Protein AF-A0A1I7SHZ6-F1 (afdb_monomer_lite)

Sequence (245 aa):
MTETHDPHFENIVNELNEVTTIADKLVFYSVYLRPPAGSKDKGPNPPADALSKVDSLTKIETTLKKISEIDEKLDQIETDNPEVFTDQVEDYRSDLEDLKKRLKNLKQVINYELLNEGDPSKSEGSWLTTYKNLLGAKLHKEKNALEEIQESETKDQAELQTLCKRLDRIVQTAAMLQEAARYLHWFTNRIVEANEALPDSKKDYTLELVAGWMRTELDRVKDHEQNCFNVKSELEGKLFEKTEE

Structure (mmCIF, N/CA/C/O backbone):
data_AF-A0A1I7SHZ6-F1
#
_entry.id   AF-A0A1I7SHZ6-F1
#
loop_
_atom_site.group_PDB
_atom_site.id
_atom_site.type_symbol
_atom_site.label_atom_id
_atom_site.label_alt_id
_atom_site.label_comp_id
_atom_site.label_asym_id
_atom_site.label_entity_id
_atom_site.label_seq_id
_atom_site.pdbx_PDB_ins_code
_atom_site.Cartn_x
_atom_site.Cartn_y
_atom_site.Cartn_z
_atom_site.occupancy
_atom_site.B_iso_or_equiv
_atom_site.auth_seq_id
_atom_site.auth_comp_id
_atom_site.auth_asym_id
_atom_site.auth_atom_id
_atom_site.pdbx_PDB_model_num
ATOM 1 N N . MET A 1 1 ? -18.728 -12.119 17.248 1.00 32.22 1 MET A N 1
ATOM 2 C CA . MET A 1 1 ? -17.995 -11.671 18.447 1.00 32.22 1 MET A CA 1
ATOM 3 C C . MET A 1 1 ? -18.092 -10.166 18.426 1.00 32.22 1 MET A C 1
ATOM 5 O O . MET A 1 1 ? -17.754 -9.585 17.408 1.00 32.22 1 MET A O 1
ATOM 9 N N . THR A 1 2 ? -18.692 -9.562 19.444 1.00 30.62 2 THR A N 1
ATOM 10 C CA . THR A 1 2 ? -18.793 -8.105 19.545 1.00 30.62 2 THR A CA 1
ATOM 11 C C . THR A 1 2 ? -17.382 -7.560 19.726 1.00 30.62 2 THR A C 1
ATOM 13 O O . THR A 1 2 ? -16.781 -7.831 20.765 1.00 30.62 2 THR A O 1
ATOM 16 N N . GLU A 1 3 ? -16.847 -6.856 18.725 1.00 38.91 3 GLU A N 1
ATOM 17 C CA . GLU A 1 3 ? -15.691 -5.972 18.900 1.00 38.91 3 GLU A CA 1
ATOM 18 C C . GLU A 1 3 ? -16.091 -4.950 19.970 1.00 38.91 3 GLU A C 1
ATOM 20 O O . GLU A 1 3 ? -16.763 -3.954 19.708 1.00 38.91 3 GLU A O 1
ATOM 25 N N . THR A 1 4 ? -15.782 -5.251 21.226 1.00 40.16 4 THR A N 1
ATOM 26 C CA . THR A 1 4 ? -15.919 -4.297 22.315 1.00 40.16 4 THR A CA 1
ATOM 27 C C . THR A 1 4 ? -14.996 -3.133 21.994 1.00 40.16 4 THR A C 1
ATOM 29 O O . THR A 1 4 ? -13.779 -3.298 21.970 1.00 40.16 4 THR A O 1
ATOM 32 N N . HIS A 1 5 ? -15.588 -1.970 21.714 1.00 48.19 5 HIS A N 1
ATOM 33 C CA . HIS A 1 5 ? -14.913 -0.677 21.692 1.00 48.19 5 HIS A CA 1
ATOM 34 C C . HIS A 1 5 ? -14.243 -0.450 23.051 1.00 48.19 5 HIS A C 1
ATOM 36 O O . HIS A 1 5 ? -14.843 0.114 23.966 1.00 48.19 5 HIS A O 1
ATOM 42 N N . ASP A 1 6 ? -13.016 -0.941 23.200 1.00 58.59 6 ASP A N 1
ATOM 43 C CA . ASP A 1 6 ? -12.218 -0.701 24.386 1.00 58.59 6 ASP A CA 1
ATOM 44 C C . ASP A 1 6 ? -11.508 0.660 24.238 1.00 58.59 6 ASP A C 1
ATOM 46 O O . ASP A 1 6 ? -10.698 0.840 23.315 1.00 58.59 6 ASP A O 1
ATOM 50 N N . PRO A 1 7 ? -11.796 1.637 25.117 1.00 65.06 7 PRO A N 1
ATOM 51 C CA . PRO A 1 7 ? -11.178 2.960 25.066 1.00 65.06 7 PRO A CA 1
ATOM 52 C C . PRO A 1 7 ? -9.647 2.926 25.230 1.00 65.06 7 PRO A C 1
ATOM 54 O O . PRO A 1 7 ? -8.981 3.884 24.833 1.00 65.06 7 PRO A O 1
ATOM 57 N N . HIS A 1 8 ? -9.064 1.844 25.762 1.00 67.94 8 HIS A N 1
ATOM 58 C CA . HIS A 1 8 ? -7.612 1.666 25.853 1.00 67.94 8 HIS A CA 1
ATOM 59 C C . HIS A 1 8 ? -6.953 1.499 24.477 1.00 67.94 8 HIS A C 1
ATOM 61 O O . HIS A 1 8 ? -5.823 1.955 24.281 1.00 67.94 8 HIS A O 1
ATOM 67 N N . PHE A 1 9 ? -7.664 0.924 23.503 1.00 76.00 9 PHE A N 1
ATOM 68 C CA . PHE A 1 9 ? -7.127 0.655 22.168 1.00 76.00 9 PHE A CA 1
ATOM 69 C C . PHE A 1 9 ? -7.546 1.669 21.112 1.00 76.00 9 PHE A C 1
ATOM 71 O O . PHE A 1 9 ? -6.943 1.689 20.044 1.00 76.00 9 PHE A O 1
ATOM 78 N N . GLU A 1 10 ? -8.508 2.552 21.383 1.00 80.44 10 GLU A N 1
ATOM 79 C CA . GLU A 1 10 ? -8.956 3.545 20.397 1.00 80.44 10 GLU A CA 1
ATOM 80 C C . GLU A 1 10 ? -7.790 4.411 19.880 1.00 80.44 10 GLU A C 1
ATOM 82 O O . GLU A 1 10 ? -7.643 4.620 18.673 1.00 80.44 10 GLU A O 1
ATOM 87 N N . ASN A 1 11 ? -6.897 4.841 20.777 1.00 83.50 11 ASN A N 1
ATOM 88 C CA . ASN A 1 11 ? -5.697 5.591 20.399 1.00 83.50 11 ASN A CA 1
ATOM 89 C C . ASN A 1 11 ? -4.710 4.742 19.585 1.00 83.50 11 ASN A C 1
ATOM 91 O O . ASN A 1 11 ? -4.200 5.217 18.573 1.00 83.50 11 ASN A O 1
ATOM 95 N N . ILE A 1 12 ? -4.482 3.485 19.980 1.00 87.44 12 ILE A N 1
ATOM 96 C CA . ILE A 1 12 ? -3.596 2.557 19.259 1.00 87.44 12 ILE A CA 1
ATOM 97 C C . ILE A 1 12 ? -4.123 2.298 17.854 1.00 87.44 12 ILE A C 1
ATOM 99 O O . ILE A 1 12 ? -3.377 2.417 16.890 1.00 87.44 12 ILE A O 1
ATOM 103 N N . VAL A 1 13 ? -5.417 2.018 17.721 1.00 85.81 13 VAL A N 1
ATOM 104 C CA . VAL A 1 13 ? -6.077 1.797 16.436 1.00 85.81 13 VAL A CA 1
ATOM 105 C C . VAL A 1 13 ? -5.935 3.039 15.562 1.00 85.81 13 VAL A C 1
ATOM 107 O O . VAL A 1 13 ? -5.560 2.933 14.396 1.00 85.81 13 VAL A O 1
ATOM 110 N N . ASN A 1 14 ? -6.186 4.235 16.094 1.00 86.81 14 ASN A N 1
ATOM 111 C CA . ASN A 1 14 ? -6.032 5.474 15.329 1.00 86.81 14 ASN A CA 1
ATOM 112 C C . ASN A 1 14 ? -4.587 5.692 14.853 1.00 86.81 14 ASN A C 1
ATOM 114 O O . ASN A 1 14 ? -4.375 6.013 13.681 1.00 86.81 14 ASN A O 1
ATOM 118 N N . GLU A 1 15 ? -3.600 5.461 15.717 1.00 91.12 15 GLU A N 1
ATOM 119 C CA . GLU A 1 15 ? -2.181 5.577 15.371 1.00 91.12 15 GLU A CA 1
ATOM 120 C C . GLU A 1 15 ? -1.739 4.510 14.360 1.00 91.12 15 GLU A C 1
ATOM 122 O O . GLU A 1 15 ? -1.075 4.847 13.378 1.00 91.12 15 GLU A O 1
ATOM 127 N N . LEU A 1 16 ? -2.166 3.253 14.532 1.00 90.25 16 LEU A N 1
ATOM 128 C CA . LEU A 1 16 ? -1.918 2.142 13.606 1.00 90.25 16 LEU A CA 1
ATOM 129 C C . LEU A 1 16 ? -2.460 2.472 12.209 1.00 90.25 16 LEU A C 1
ATOM 131 O O . LEU A 1 16 ? -1.780 2.288 11.196 1.00 90.25 16 LEU A O 1
ATOM 135 N N . ASN A 1 17 ? -3.670 3.027 12.148 1.00 87.56 17 ASN A N 1
ATOM 136 C CA . ASN A 1 17 ? -4.285 3.462 10.899 1.00 87.56 17 ASN A CA 1
ATOM 137 C C . ASN A 1 17 ? -3.520 4.625 10.254 1.00 87.56 17 ASN A C 1
ATOM 139 O O . ASN A 1 17 ? -3.347 4.643 9.030 1.00 87.56 17 ASN A O 1
ATOM 143 N N . GLU A 1 18 ? -3.026 5.576 11.052 1.00 91.00 18 GLU A N 1
ATOM 144 C CA . GLU A 1 18 ? -2.190 6.674 10.560 1.00 91.00 18 GLU A CA 1
ATOM 145 C C . GLU A 1 18 ? -0.899 6.134 9.926 1.00 91.00 18 GLU A C 1
ATOM 147 O O . GLU A 1 18 ? -0.597 6.452 8.770 1.00 91.00 18 GLU A O 1
ATOM 152 N N . VAL A 1 19 ? -0.149 5.290 10.645 1.00 93.56 19 VAL A N 1
ATOM 153 C CA . VAL A 1 19 ? 1.126 4.750 10.143 1.00 93.56 19 VAL A CA 1
ATOM 154 C C . VAL A 1 19 ? 0.923 3.824 8.948 1.00 93.56 19 VAL A C 1
ATOM 156 O O . VAL A 1 19 ? 1.730 3.865 8.018 1.00 93.56 19 VAL A O 1
ATOM 159 N N . THR A 1 20 ? -0.180 3.072 8.908 1.00 90.81 20 THR A N 1
ATOM 160 C CA . THR A 1 20 ? -0.557 2.241 7.755 1.00 90.81 20 THR A CA 1
ATOM 161 C C . THR A 1 20 ? -0.823 3.101 6.528 1.00 90.81 20 THR A C 1
ATOM 163 O O . THR A 1 20 ? -0.240 2.863 5.471 1.00 90.81 20 THR A O 1
ATOM 166 N N . THR A 1 21 ? -1.620 4.163 6.677 1.00 90.12 21 THR A N 1
ATOM 167 C CA . THR A 1 21 ? -1.931 5.091 5.580 1.00 90.12 21 THR A CA 1
ATOM 168 C C . THR A 1 21 ? -0.665 5.759 5.045 1.00 90.12 21 THR A C 1
ATOM 170 O O . THR A 1 21 ? -0.474 5.875 3.833 1.00 90.12 21 THR A O 1
ATOM 173 N N . ILE A 1 22 ? 0.232 6.187 5.937 1.00 91.81 22 ILE A N 1
ATOM 174 C CA . ILE A 1 22 ? 1.518 6.774 5.547 1.00 91.81 22 ILE A CA 1
ATOM 175 C C . ILE A 1 22 ? 2.379 5.743 4.809 1.00 91.81 22 ILE A C 1
ATOM 177 O O . ILE A 1 22 ? 2.946 6.067 3.764 1.00 91.81 22 ILE A O 1
ATOM 181 N N . ALA A 1 23 ? 2.474 4.514 5.320 1.00 91.00 23 ALA A N 1
ATOM 182 C CA . ALA A 1 23 ? 3.250 3.449 4.694 1.00 91.00 23 ALA A CA 1
ATOM 183 C C . ALA A 1 23 ? 2.712 3.093 3.303 1.00 91.00 23 ALA A C 1
ATOM 185 O O . ALA A 1 23 ? 3.501 2.954 2.369 1.00 91.00 23 ALA A O 1
ATOM 186 N N . ASP A 1 24 ? 1.393 3.009 3.139 1.00 90.38 24 ASP A N 1
ATOM 187 C CA . ASP A 1 24 ? 0.758 2.736 1.852 1.00 90.38 24 ASP A CA 1
ATOM 188 C C . ASP A 1 24 ? 1.037 3.855 0.842 1.00 90.38 24 ASP A C 1
ATOM 190 O O . ASP A 1 24 ? 1.497 3.566 -0.261 1.00 90.38 24 ASP A O 1
ATOM 194 N N . LYS A 1 25 ? 0.905 5.131 1.231 1.00 90.88 25 LYS A N 1
ATOM 195 C CA . LYS A 1 25 ? 1.289 6.264 0.368 1.00 90.88 25 LYS A CA 1
ATOM 196 C C . LYS A 1 25 ? 2.756 6.212 -0.041 1.00 90.88 25 LYS A C 1
ATOM 198 O O . LYS A 1 25 ? 3.081 6.385 -1.214 1.00 90.88 25 LYS A O 1
ATOM 203 N N . LEU A 1 26 ? 3.652 5.958 0.913 1.00 91.12 26 LEU A N 1
ATOM 204 C CA . LEU A 1 26 ? 5.083 5.847 0.639 1.00 91.12 26 LEU A CA 1
ATOM 205 C C . LEU A 1 26 ? 5.368 4.708 -0.342 1.00 91.12 26 LEU A C 1
ATOM 207 O O . LEU A 1 26 ? 6.129 4.896 -1.290 1.00 91.12 26 LEU A O 1
ATOM 211 N N . VAL A 1 27 ? 4.749 3.542 -0.153 1.00 87.75 27 VAL A N 1
ATOM 212 C CA . VAL A 1 27 ? 4.910 2.402 -1.060 1.00 87.75 27 VAL A CA 1
ATOM 213 C C . VAL A 1 27 ? 4.341 2.732 -2.437 1.00 87.75 27 VAL A C 1
ATOM 215 O O . VAL A 1 27 ? 5.048 2.574 -3.420 1.00 87.75 27 VAL A O 1
ATOM 218 N N . PHE A 1 28 ? 3.113 3.227 -2.551 1.00 87.75 28 PH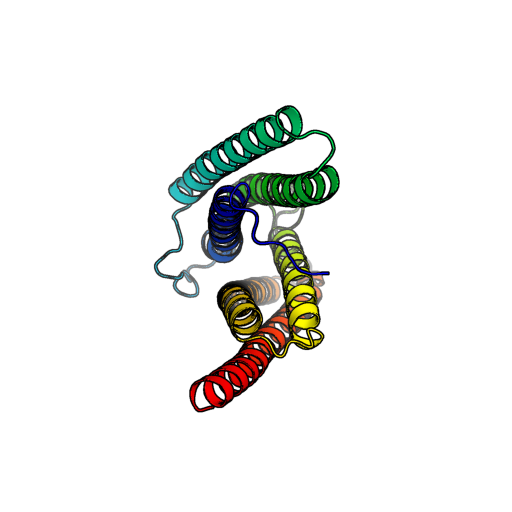E A N 1
ATOM 219 C CA . PHE A 1 28 ? 2.466 3.370 -3.857 1.00 87.75 28 PHE A CA 1
ATOM 220 C C . PHE A 1 28 ? 2.942 4.577 -4.651 1.00 87.75 28 PHE A C 1
ATOM 222 O O . PHE A 1 28 ? 3.019 4.493 -5.871 1.00 87.75 28 PHE A O 1
ATOM 229 N N . TYR A 1 29 ? 3.346 5.667 -4.002 1.00 89.69 29 TYR A N 1
ATOM 230 C CA . TYR A 1 29 ? 3.798 6.864 -4.718 1.00 89.69 29 TYR A CA 1
ATOM 231 C C . TYR A 1 29 ? 5.302 6.906 -4.958 1.00 89.69 29 TYR A C 1
ATOM 233 O O . TYR A 1 29 ? 5.776 7.653 -5.812 1.00 89.69 29 TYR A O 1
ATOM 241 N N . SER A 1 30 ? 6.076 6.061 -4.282 1.00 88.12 30 SER A N 1
ATOM 242 C CA . SER A 1 30 ? 7.505 5.935 -4.579 1.00 88.12 30 SER A CA 1
ATOM 243 C C . SER A 1 30 ? 7.788 5.343 -5.964 1.00 88.12 30 SER A C 1
ATOM 245 O O . SER A 1 30 ? 8.892 5.542 -6.467 1.00 88.12 30 SER A O 1
ATOM 247 N N . VAL A 1 31 ? 6.812 4.698 -6.625 1.00 87.75 31 VAL A N 1
ATOM 248 C CA . VAL A 1 31 ? 6.961 4.243 -8.024 1.00 87.75 31 VAL A CA 1
ATOM 249 C C . VAL A 1 31 ? 7.359 5.394 -8.953 1.00 87.75 31 VAL A C 1
ATOM 251 O O . VAL A 1 31 ? 8.187 5.206 -9.838 1.00 87.75 31 VAL A O 1
ATOM 254 N N . TYR A 1 32 ? 6.860 6.606 -8.690 1.00 86.62 32 TYR A N 1
ATOM 255 C CA . TYR A 1 32 ? 7.124 7.805 -9.489 1.00 86.62 32 TYR A CA 1
ATOM 256 C C . TYR A 1 32 ? 8.540 8.367 -9.299 1.00 86.62 32 TYR A C 1
ATOM 258 O O . TYR A 1 32 ? 8.964 9.239 -10.057 1.00 86.62 32 TYR A O 1
ATOM 266 N N . LEU A 1 33 ? 9.294 7.886 -8.304 1.00 83.75 33 LEU A N 1
ATOM 267 C CA . LEU A 1 33 ? 10.668 8.332 -8.058 1.00 83.75 33 LEU A CA 1
ATOM 268 C C . LEU A 1 33 ? 11.659 7.802 -9.098 1.00 83.75 33 LEU A C 1
ATOM 270 O O . LEU A 1 33 ? 12.784 8.301 -9.165 1.00 83.75 33 LEU A O 1
ATOM 274 N N . ARG A 1 34 ? 11.271 6.801 -9.898 1.00 79.19 34 ARG A N 1
ATOM 275 C CA . ARG A 1 34 ? 12.146 6.159 -10.879 1.00 79.19 34 ARG A CA 1
ATOM 276 C C . ARG A 1 34 ? 11.567 6.283 -12.293 1.00 79.19 34 ARG A C 1
ATOM 278 O O . ARG A 1 34 ? 10.655 5.538 -12.631 1.00 79.19 34 ARG A O 1
ATOM 285 N N . PRO A 1 35 ? 12.132 7.136 -13.164 1.00 74.12 35 PRO A N 1
ATOM 286 C CA . PRO A 1 35 ? 11.850 7.060 -14.592 1.00 74.12 35 PRO A CA 1
ATOM 287 C C . PRO A 1 35 ? 12.559 5.844 -15.226 1.00 74.12 35 PRO A C 1
ATOM 289 O O . PRO A 1 35 ? 13.600 5.408 -14.718 1.00 74.12 35 PRO A O 1
ATOM 292 N N . PRO A 1 36 ? 12.049 5.299 -16.348 1.00 72.31 36 PRO A N 1
ATOM 293 C CA . PRO A 1 36 ? 12.718 4.215 -17.057 1.00 72.31 36 PRO A CA 1
ATOM 294 C C . PRO A 1 36 ? 14.091 4.672 -17.561 1.00 72.31 36 PRO A C 1
ATOM 296 O O . PRO A 1 36 ? 14.262 5.814 -18.002 1.00 72.31 36 PRO A O 1
ATOM 299 N N . ALA A 1 37 ? 15.086 3.785 -17.490 1.00 67.19 37 ALA A N 1
ATOM 300 C CA . ALA A 1 37 ? 16.457 4.109 -17.874 1.00 67.19 37 ALA A CA 1
ATOM 301 C C . ALA A 1 37 ? 16.525 4.616 -19.327 1.00 67.19 37 ALA A C 1
ATOM 303 O O . ALA A 1 37 ? 15.979 4.004 -20.241 1.00 67.19 37 ALA A O 1
ATOM 304 N N . GLY A 1 38 ? 17.187 5.757 -19.541 1.00 61.16 38 GLY A N 1
ATOM 305 C CA . GLY A 1 38 ? 17.310 6.377 -20.867 1.00 61.16 38 GLY A CA 1
ATOM 306 C C . GLY A 1 38 ? 16.065 7.131 -21.359 1.00 61.16 38 GLY A C 1
ATOM 307 O O . GLY A 1 38 ? 16.125 7.761 -22.417 1.00 61.16 38 GLY A O 1
ATOM 308 N N . SER A 1 39 ? 14.964 7.134 -20.600 1.00 67.88 39 SER A N 1
ATOM 309 C CA . SER A 1 39 ? 13.773 7.916 -20.936 1.00 67.88 39 SER A CA 1
ATOM 310 C C . SER A 1 39 ? 14.006 9.415 -20.726 1.00 67.88 39 SER A C 1
ATOM 312 O O . SER A 1 39 ? 14.453 9.852 -19.667 1.00 67.88 39 SER A O 1
ATOM 314 N N . LYS A 1 40 ? 13.654 10.221 -21.736 1.00 68.56 40 LYS A N 1
ATOM 315 C CA . LYS A 1 40 ? 13.478 11.681 -21.593 1.00 68.56 40 LYS A CA 1
ATOM 316 C C . LYS A 1 40 ? 12.071 12.051 -21.118 1.00 68.56 40 LYS A C 1
ATOM 318 O O . LYS A 1 40 ? 11.844 13.196 -20.730 1.00 68.56 40 LYS A O 1
ATOM 323 N N . ASP A 1 41 ? 11.140 11.101 -21.190 1.00 73.94 41 ASP A N 1
ATOM 324 C CA . ASP A 1 41 ? 9.784 11.251 -20.687 1.00 73.94 41 ASP A CA 1
ATOM 325 C C . ASP A 1 41 ? 9.807 11.145 -19.159 1.00 73.94 41 ASP A C 1
ATOM 327 O O . ASP A 1 41 ? 10.336 10.178 -18.601 1.00 73.94 41 ASP A O 1
ATOM 331 N N . LYS A 1 42 ? 9.247 12.164 -18.502 1.00 69.94 42 LYS A N 1
ATOM 332 C CA . LYS A 1 42 ? 9.099 12.222 -17.043 1.00 69.94 42 LYS A CA 1
ATOM 333 C C . LYS A 1 42 ? 7.997 11.282 -16.541 1.00 69.94 42 LYS A C 1
ATOM 335 O O . LYS A 1 42 ? 7.916 11.053 -15.339 1.00 69.94 42 LYS A O 1
ATOM 340 N N . GLY A 1 43 ? 7.203 10.724 -17.453 1.00 76.88 43 GLY A N 1
ATOM 341 C CA . GLY A 1 43 ? 6.096 9.834 -17.158 1.00 76.88 43 GLY A CA 1
ATOM 342 C C . GLY A 1 43 ? 4.849 10.562 -16.671 1.00 76.88 43 GLY A C 1
ATOM 343 O O . GLY A 1 43 ? 4.777 11.794 -16.722 1.00 76.88 43 GLY A O 1
ATOM 344 N N . PRO A 1 44 ? 3.837 9.795 -16.230 1.00 84.38 44 PRO A N 1
ATOM 345 C CA . PRO A 1 44 ? 2.635 10.343 -15.625 1.00 84.38 44 PRO A CA 1
ATOM 346 C C . PRO A 1 44 ? 2.987 11.271 -14.461 1.00 84.38 44 PRO A C 1
ATOM 348 O O . PRO A 1 44 ? 3.901 10.983 -13.685 1.00 84.38 44 PRO A O 1
ATOM 351 N N . ASN A 1 45 ? 2.245 12.372 -14.328 1.00 84.62 45 ASN A N 1
ATOM 352 C CA . ASN A 1 45 ? 2.423 13.268 -13.192 1.00 84.62 45 ASN A CA 1
ATOM 353 C C . ASN A 1 45 ? 2.136 12.503 -11.892 1.00 84.62 45 ASN A C 1
ATOM 355 O O . ASN A 1 45 ? 1.105 11.829 -11.813 1.00 84.62 45 ASN A O 1
ATOM 359 N N . PRO A 1 46 ? 3.012 12.611 -10.884 1.00 86.00 46 PRO A N 1
ATOM 360 C CA . PRO A 1 46 ? 2.743 12.013 -9.592 1.00 86.00 46 PRO A CA 1
ATOM 361 C C . PRO A 1 46 ? 1.541 12.692 -8.912 1.00 86.00 46 PRO A C 1
ATOM 363 O O . PRO A 1 46 ? 1.278 13.874 -9.170 1.00 86.00 46 PRO A O 1
ATOM 366 N N . PRO A 1 47 ? 0.830 11.979 -8.021 1.00 86.25 47 PRO A N 1
ATOM 367 C CA . PRO A 1 47 ? -0.174 12.569 -7.140 1.00 86.25 47 PRO A CA 1
ATOM 368 C C . PRO A 1 47 ? 0.381 13.762 -6.353 1.00 86.25 47 PRO A C 1
ATOM 370 O O . PRO A 1 47 ? 1.575 13.825 -6.057 1.00 86.25 47 PRO A O 1
ATOM 373 N N . ALA A 1 48 ? -0.486 14.711 -5.989 1.00 86.31 48 ALA A N 1
ATOM 374 C CA . ALA A 1 48 ? -0.079 15.953 -5.321 1.00 86.31 48 ALA A CA 1
ATOM 375 C C . ALA A 1 48 ? 0.612 15.727 -3.963 1.00 86.31 48 ALA A C 1
ATOM 377 O O . ALA A 1 48 ? 1.384 16.572 -3.514 1.00 86.31 48 ALA A O 1
ATOM 378 N N . ASP A 1 49 ? 0.335 14.599 -3.313 1.00 85.56 49 ASP A N 1
ATOM 379 C CA . ASP A 1 49 ? 0.919 14.182 -2.042 1.00 85.56 49 ASP A CA 1
ATOM 380 C C . ASP A 1 49 ? 2.069 13.170 -2.193 1.00 85.56 49 ASP A C 1
ATOM 382 O O . ASP A 1 49 ? 2.555 12.633 -1.194 1.00 85.56 49 ASP A O 1
ATOM 386 N N . ALA A 1 50 ? 2.549 12.929 -3.417 1.00 87.75 50 ALA A N 1
ATOM 387 C CA . ALA A 1 50 ? 3.781 12.189 -3.643 1.00 87.75 50 ALA A CA 1
ATOM 388 C C . ALA A 1 50 ? 4.994 12.994 -3.153 1.00 87.75 50 ALA A C 1
ATOM 390 O O . ALA A 1 50 ? 5.153 14.181 -3.442 1.00 87.75 50 ALA A O 1
ATOM 391 N N . LEU A 1 51 ? 5.876 12.327 -2.414 1.00 89.75 51 LEU A N 1
ATOM 392 C CA . LEU A 1 51 ? 7.046 12.945 -1.800 1.00 89.75 51 LEU A CA 1
ATOM 393 C C . LEU A 1 51 ? 8.276 12.841 -2.703 1.00 89.75 51 LEU A C 1
ATOM 395 O O . LEU A 1 51 ? 8.419 11.898 -3.478 1.00 89.75 51 LEU A O 1
ATOM 399 N N . SER A 1 52 ? 9.216 13.778 -2.551 1.00 90.38 52 SER A N 1
ATOM 400 C CA . SER A 1 52 ? 10.545 13.648 -3.156 1.00 90.38 52 SER A CA 1
ATOM 401 C C . SER A 1 52 ? 11.302 12.444 -2.573 1.00 90.38 52 SER A C 1
ATOM 403 O O . SER A 1 52 ? 10.917 11.893 -1.540 1.00 90.38 52 SER A O 1
ATOM 405 N N . LYS A 1 53 ? 12.422 12.037 -3.190 1.00 88.50 53 LYS A N 1
ATOM 406 C CA . LYS A 1 53 ? 13.275 10.954 -2.658 1.00 88.50 53 LYS A CA 1
ATOM 407 C C . LYS A 1 53 ? 13.730 11.244 -1.219 1.00 88.50 53 LYS A C 1
ATOM 409 O O . LYS A 1 53 ? 13.620 10.377 -0.358 1.00 88.50 53 LYS A O 1
ATOM 414 N N . VAL A 1 54 ? 14.208 12.463 -0.956 1.00 90.44 54 VAL A N 1
ATOM 415 C CA . VAL A 1 54 ? 14.711 12.883 0.367 1.00 90.44 54 VAL A CA 1
ATOM 416 C C . VAL A 1 54 ? 13.583 12.914 1.397 1.00 90.44 54 VAL A C 1
ATOM 418 O O . VAL A 1 54 ? 13.733 12.375 2.496 1.00 90.44 54 VAL A O 1
ATOM 421 N N . ASP A 1 55 ? 12.435 13.477 1.024 1.00 93.00 55 ASP A N 1
ATOM 422 C CA . ASP A 1 55 ? 11.277 13.553 1.917 1.00 93.00 55 ASP A CA 1
ATOM 423 C C . ASP A 1 55 ? 10.704 12.163 2.201 1.00 93.00 55 ASP A C 1
ATOM 425 O O . ASP A 1 55 ? 10.351 11.870 3.339 1.00 93.00 55 ASP A O 1
ATOM 429 N N . SER A 1 56 ? 10.685 11.272 1.206 1.00 92.62 56 SER A N 1
ATOM 430 C CA . SER A 1 56 ? 10.251 9.881 1.376 1.00 92.62 56 SER A CA 1
ATOM 431 C C . SER A 1 56 ? 11.144 9.132 2.361 1.00 92.62 56 SER A C 1
ATOM 433 O O . SER A 1 56 ? 10.637 8.472 3.262 1.00 92.62 56 SER A O 1
ATOM 435 N N . LEU A 1 57 ? 12.471 9.259 2.241 1.00 91.56 57 LEU A N 1
ATOM 436 C CA . LEU A 1 57 ? 13.420 8.628 3.168 1.00 91.56 57 LEU A CA 1
ATOM 437 C C . LEU A 1 57 ? 13.256 9.162 4.597 1.00 91.56 57 LEU A C 1
ATOM 439 O O . LEU A 1 57 ? 13.195 8.378 5.543 1.00 91.56 57 LEU A O 1
ATOM 443 N N . THR A 1 58 ? 13.101 10.478 4.745 1.00 94.06 58 THR A N 1
ATOM 444 C CA . THR A 1 58 ? 12.850 11.124 6.044 1.00 94.06 58 THR A CA 1
ATOM 445 C C . THR A 1 58 ? 11.513 10.668 6.639 1.00 94.06 58 THR A C 1
ATOM 447 O O . THR A 1 58 ? 11.401 10.371 7.833 1.00 94.06 58 THR A O 1
ATOM 450 N N . LYS A 1 59 ? 10.475 10.555 5.804 1.00 95.12 59 LYS A N 1
ATOM 451 C CA . LYS A 1 59 ? 9.153 10.088 6.220 1.00 95.12 59 LYS A CA 1
ATOM 452 C C . LYS A 1 59 ? 9.175 8.612 6.616 1.00 95.12 59 LYS A C 1
ATOM 454 O O . LYS A 1 59 ? 8.538 8.259 7.602 1.00 95.12 59 LYS A O 1
ATOM 459 N N . ILE A 1 60 ? 9.943 7.766 5.929 1.00 93.81 60 ILE A N 1
ATOM 460 C CA . ILE A 1 60 ? 10.166 6.370 6.336 1.00 93.81 60 ILE A CA 1
ATOM 461 C C . ILE A 1 60 ? 10.780 6.315 7.737 1.00 93.81 60 ILE A C 1
ATOM 463 O O . ILE A 1 60 ? 10.271 5.594 8.587 1.00 93.81 60 ILE A O 1
ATOM 467 N N . GLU A 1 61 ? 11.838 7.083 8.003 1.00 94.75 61 GLU A N 1
ATOM 468 C CA . GLU A 1 61 ? 12.519 7.063 9.306 1.00 94.75 61 GLU A CA 1
ATOM 469 C C . GLU A 1 61 ? 11.616 7.541 10.443 1.00 94.75 61 GLU A C 1
ATOM 471 O O . GLU A 1 61 ? 11.524 6.892 11.484 1.00 94.75 61 GLU A O 1
ATOM 476 N N . THR A 1 62 ? 10.885 8.633 10.222 1.00 96.06 62 THR A N 1
ATOM 477 C CA . THR A 1 62 ? 9.912 9.133 11.205 1.00 96.06 62 THR A CA 1
ATOM 478 C C . THR A 1 62 ? 8.747 8.166 11.420 1.00 96.06 62 THR A C 1
ATOM 480 O O . THR A 1 62 ? 8.292 8.013 12.550 1.00 96.06 62 THR A O 1
ATOM 483 N N . THR A 1 63 ? 8.293 7.463 10.379 1.00 96.00 63 THR A N 1
ATOM 484 C CA . THR A 1 63 ? 7.222 6.457 10.496 1.00 96.00 63 THR A CA 1
ATOM 485 C C . THR A 1 63 ? 7.704 5.206 11.225 1.00 96.00 63 THR A C 1
ATOM 487 O O . THR A 1 63 ? 6.995 4.698 12.084 1.00 96.00 63 THR A O 1
ATOM 490 N N . LEU A 1 64 ? 8.928 4.740 10.955 1.00 95.69 64 LEU A N 1
ATOM 491 C CA . LEU A 1 64 ? 9.542 3.634 11.697 1.00 95.69 64 LEU A CA 1
ATOM 492 C C . LEU A 1 64 ? 9.672 3.962 13.187 1.00 95.69 64 LEU A C 1
ATOM 494 O O . LEU A 1 64 ? 9.395 3.104 14.018 1.00 95.69 64 LEU A O 1
ATOM 498 N N . LYS A 1 65 ? 10.036 5.207 13.519 1.00 95.94 65 LYS A N 1
ATOM 499 C CA . LYS A 1 65 ? 10.063 5.669 14.908 1.00 95.94 65 LYS A CA 1
ATOM 500 C C . LYS A 1 65 ? 8.670 5.629 15.546 1.00 95.94 65 LYS A C 1
ATOM 502 O O . LYS A 1 65 ? 8.537 5.075 16.628 1.00 95.94 65 LYS A O 1
ATOM 507 N N . LYS A 1 66 ? 7.639 6.145 14.864 1.00 95.94 66 LYS A N 1
ATOM 508 C CA . LYS A 1 66 ? 6.249 6.072 15.351 1.00 95.94 66 LYS A CA 1
ATOM 509 C C . LYS A 1 66 ? 5.793 4.634 15.593 1.00 95.94 66 LYS A C 1
ATOM 511 O O . LYS A 1 66 ? 5.160 4.362 16.597 1.00 95.94 66 LYS A O 1
ATOM 516 N N . ILE A 1 67 ? 6.130 3.710 14.694 1.00 95.88 67 ILE A N 1
ATOM 517 C CA . ILE A 1 67 ? 5.805 2.289 14.867 1.00 95.88 67 ILE A CA 1
ATOM 518 C C . ILE A 1 67 ? 6.443 1.738 16.153 1.00 95.88 67 ILE A C 1
ATOM 520 O O . ILE A 1 67 ? 5.765 1.046 16.901 1.00 95.88 67 ILE A O 1
ATOM 524 N N . SER A 1 68 ? 7.703 2.075 16.447 1.00 94.38 68 SER A N 1
ATOM 525 C CA . SER A 1 68 ? 8.332 1.709 17.725 1.00 94.38 68 SER A CA 1
ATOM 526 C C . SER A 1 68 ? 7.632 2.334 18.936 1.00 94.38 68 SER A C 1
ATOM 528 O O . SER A 1 68 ? 7.448 1.654 19.933 1.00 94.38 68 SER A O 1
ATOM 530 N N . GLU A 1 69 ? 7.187 3.589 18.841 1.00 94.75 69 GLU A N 1
ATOM 531 C CA . GLU A 1 69 ? 6.422 4.249 19.912 1.00 94.75 69 GLU A CA 1
ATOM 532 C C . GLU A 1 69 ? 5.052 3.574 20.153 1.00 94.75 69 GLU A C 1
ATOM 534 O O . GLU A 1 69 ? 4.582 3.538 21.287 1.00 94.75 69 GLU A O 1
ATOM 539 N N . ILE A 1 70 ? 4.404 3.026 19.115 1.00 94.31 70 ILE A N 1
ATOM 540 C CA . ILE A 1 70 ? 3.162 2.241 19.259 1.00 94.31 70 ILE A CA 1
ATOM 541 C C . ILE A 1 70 ? 3.456 0.895 19.935 1.00 94.31 70 ILE A C 1
ATOM 543 O O . ILE A 1 70 ? 2.725 0.498 20.837 1.00 94.31 70 ILE A O 1
ATOM 547 N N . ASP A 1 71 ? 4.536 0.224 19.533 1.00 93.69 71 ASP A N 1
ATOM 548 C CA . ASP A 1 71 ? 4.998 -1.048 20.111 1.00 93.69 71 ASP A CA 1
ATOM 549 C C . ASP A 1 71 ? 5.250 -0.910 21.627 1.00 93.69 71 ASP A C 1
ATOM 551 O O . ASP A 1 71 ? 4.734 -1.685 22.425 1.00 93.69 71 ASP A O 1
ATOM 555 N N . GLU A 1 72 ? 5.922 0.169 22.047 1.00 93.19 72 GLU A N 1
ATOM 556 C CA . GLU A 1 72 ? 6.149 0.491 23.466 1.00 93.19 72 GLU A CA 1
ATOM 557 C C . GLU A 1 72 ? 4.837 0.733 24.241 1.00 93.19 72 GLU A C 1
ATOM 559 O O . GLU A 1 72 ? 4.725 0.386 25.419 1.00 93.19 72 GLU A O 1
ATOM 564 N N . LYS A 1 73 ? 3.812 1.317 23.604 1.00 91.56 73 LYS A N 1
ATOM 565 C CA . LYS A 1 73 ? 2.490 1.477 24.234 1.00 91.56 73 LYS A CA 1
ATOM 566 C C . LYS A 1 73 ? 1.767 0.140 24.381 1.00 91.56 73 LYS A C 1
ATOM 568 O O . LYS A 1 73 ? 1.077 -0.053 25.379 1.00 91.56 73 LYS A O 1
ATOM 573 N N . LEU A 1 74 ? 1.917 -0.768 23.414 1.00 90.69 74 LEU A N 1
ATOM 574 C CA . LEU A 1 74 ? 1.382 -2.127 23.507 1.00 90.69 74 LEU A CA 1
ATOM 575 C C . LEU A 1 74 ? 2.038 -2.897 24.662 1.00 90.69 74 LEU A C 1
ATOM 577 O O . LEU A 1 74 ? 1.318 -3.527 25.435 1.00 90.69 74 LEU A O 1
ATOM 581 N N . ASP A 1 75 ? 3.357 -2.763 24.850 1.00 89.25 75 ASP A N 1
ATOM 582 C CA . ASP A 1 75 ? 4.076 -3.333 26.003 1.00 89.25 75 ASP A CA 1
ATOM 583 C C . ASP A 1 75 ? 3.501 -2.835 27.339 1.00 89.25 75 ASP A C 1
ATOM 585 O O . ASP A 1 75 ? 3.319 -3.611 28.284 1.00 89.25 75 ASP A O 1
ATOM 589 N N . GLN A 1 76 ? 3.188 -1.538 27.426 1.00 87.62 76 GLN A N 1
ATOM 590 C CA . GLN A 1 76 ? 2.591 -0.947 28.623 1.00 87.62 76 GLN A CA 1
ATOM 591 C C . GLN A 1 76 ? 1.184 -1.503 28.886 1.00 87.62 76 GLN A C 1
ATOM 593 O O . GLN A 1 76 ? 0.875 -1.860 30.021 1.00 87.62 76 GLN A O 1
ATOM 598 N N . ILE A 1 77 ? 0.351 -1.633 27.848 1.00 85.56 77 ILE A N 1
ATOM 599 C CA . ILE A 1 77 ? -1.005 -2.194 27.969 1.00 85.56 77 ILE A CA 1
ATOM 600 C C . ILE A 1 77 ? -0.957 -3.656 28.429 1.00 85.56 77 ILE A C 1
ATOM 602 O O . ILE A 1 77 ? -1.720 -4.038 29.317 1.00 85.56 77 ILE A O 1
ATOM 606 N N . GLU A 1 78 ? -0.052 -4.454 27.861 1.00 84.06 78 GLU A N 1
ATOM 607 C CA . GLU A 1 78 ? 0.140 -5.860 28.228 1.00 84.06 78 GLU A CA 1
ATOM 608 C C . GLU A 1 78 ? 0.661 -6.004 29.666 1.00 84.06 78 GLU A C 1
ATOM 610 O O . GLU A 1 78 ? 0.209 -6.873 30.408 1.00 84.06 78 GLU A O 1
ATOM 615 N N . THR A 1 79 ? 1.553 -5.109 30.100 1.00 85.00 79 THR A N 1
ATOM 616 C CA . THR A 1 79 ? 2.046 -5.075 31.486 1.00 85.00 79 THR A CA 1
ATOM 617 C C . THR A 1 79 ? 0.938 -4.713 32.475 1.00 85.00 79 THR A C 1
ATOM 619 O O . THR A 1 79 ? 0.846 -5.316 33.547 1.00 85.00 79 THR A O 1
ATOM 622 N N . ASP A 1 80 ? 0.093 -3.744 32.122 1.00 83.44 80 ASP A N 1
ATOM 623 C CA . ASP A 1 80 ? -0.992 -3.271 32.981 1.00 83.44 80 ASP A CA 1
ATOM 624 C C . ASP A 1 80 ? -2.174 -4.259 33.022 1.00 83.44 80 ASP A C 1
ATOM 626 O O . ASP A 1 80 ? -2.902 -4.296 34.016 1.00 83.44 80 ASP A O 1
ATOM 630 N N . ASN A 1 81 ? -2.365 -5.074 31.973 1.00 77.44 81 ASN A N 1
ATOM 631 C CA . ASN A 1 81 ? -3.516 -5.975 31.811 1.00 77.44 81 ASN A CA 1
ATOM 632 C C . ASN A 1 81 ? -3.142 -7.330 31.151 1.00 77.44 81 ASN A C 1
ATOM 634 O O . ASN A 1 81 ? -3.640 -7.649 30.066 1.00 77.44 81 ASN A O 1
ATOM 638 N N . PRO A 1 82 ? -2.317 -8.171 31.803 1.00 69.31 82 PRO A N 1
ATOM 639 C CA . PRO A 1 82 ? -1.679 -9.336 31.174 1.00 69.31 82 PRO A CA 1
ATOM 640 C C . PRO A 1 82 ? -2.619 -10.489 30.785 1.00 69.31 82 PRO A C 1
ATOM 642 O O . PRO A 1 82 ? -2.220 -11.347 30.007 1.00 69.31 82 PRO A O 1
ATOM 645 N N . GLU A 1 83 ? -3.847 -10.540 31.311 1.00 70.62 83 GLU A N 1
ATOM 646 C CA . GLU A 1 83 ? -4.785 -11.656 31.074 1.00 70.62 83 GLU A CA 1
ATOM 647 C C . GLU A 1 83 ? -5.958 -11.305 30.141 1.00 70.62 83 GLU A C 1
ATOM 649 O O . GLU A 1 83 ? -6.755 -12.182 29.813 1.00 70.62 83 GLU A O 1
ATOM 654 N N . VAL A 1 84 ? -6.105 -10.037 29.733 1.00 68.44 84 VAL A N 1
ATOM 655 C CA . VAL A 1 84 ? -7.343 -9.556 29.083 1.00 68.44 84 VAL A CA 1
ATOM 656 C C . VAL A 1 84 ? -7.170 -9.296 27.584 1.00 68.44 84 VAL A C 1
ATOM 658 O O . VAL A 1 84 ? -8.136 -9.436 26.838 1.00 68.44 84 VAL A O 1
ATOM 661 N N . PHE A 1 85 ? -5.960 -8.962 27.120 1.00 72.69 85 PHE A N 1
ATOM 662 C CA . PHE A 1 85 ? -5.763 -8.420 25.765 1.00 72.69 85 PHE A CA 1
ATOM 663 C C . PHE A 1 85 ? -4.675 -9.100 24.928 1.00 72.69 85 PHE A C 1
ATOM 665 O O . PHE A 1 85 ? -4.298 -8.559 23.891 1.00 72.69 85 PHE A O 1
ATOM 672 N N . THR A 1 86 ? -4.163 -10.261 25.346 1.00 76.50 86 THR A N 1
ATOM 673 C CA . THR A 1 86 ? -3.012 -10.918 24.701 1.00 76.50 86 THR A CA 1
ATOM 674 C C . THR A 1 86 ? -3.224 -11.131 23.200 1.00 76.50 86 THR A C 1
ATOM 676 O O . THR A 1 86 ? -2.403 -10.671 22.414 1.00 76.50 86 THR A O 1
ATOM 679 N N . ASP A 1 87 ? -4.361 -11.702 22.792 1.00 80.19 87 ASP A N 1
ATOM 680 C CA . ASP A 1 87 ? -4.652 -11.979 21.376 1.00 80.19 87 ASP A CA 1
ATOM 681 C C . ASP A 1 87 ? -4.700 -10.687 20.532 1.00 80.19 87 ASP A C 1
ATOM 683 O O . ASP A 1 87 ? -4.096 -10.594 19.467 1.00 80.19 87 ASP A O 1
ATOM 687 N N . GLN A 1 88 ? -5.358 -9.640 21.042 1.00 81.12 88 GLN A N 1
ATOM 688 C CA . GLN A 1 88 ? -5.493 -8.364 20.333 1.00 81.12 88 GLN A CA 1
ATOM 689 C C . GLN A 1 88 ? -4.154 -7.610 20.229 1.00 81.12 88 GLN A C 1
ATOM 691 O O . GLN A 1 88 ? -3.869 -6.965 19.218 1.00 81.12 88 GLN A O 1
ATOM 696 N N . VAL A 1 89 ? -3.319 -7.683 21.269 1.00 85.56 89 VAL A N 1
ATOM 697 C CA . VAL A 1 89 ? -1.965 -7.112 21.263 1.00 85.56 89 VAL A CA 1
ATOM 698 C C . VAL A 1 89 ? -1.063 -7.866 20.284 1.00 85.56 89 VAL A C 1
ATOM 700 O O . VAL A 1 89 ? -0.294 -7.227 19.560 1.00 85.56 89 VAL A O 1
ATOM 703 N N . GLU A 1 90 ? -1.160 -9.196 20.224 1.00 86.12 90 GLU A N 1
ATOM 704 C CA . GLU A 1 90 ? -0.423 -10.018 19.259 1.00 86.12 90 GLU A CA 1
ATOM 705 C C . GLU A 1 90 ? -0.786 -9.667 17.810 1.00 86.12 90 GLU A C 1
ATOM 707 O O . GLU A 1 90 ? 0.120 -9.477 16.991 1.00 86.12 90 GLU A O 1
ATOM 712 N N . ASP A 1 91 ? -2.074 -9.483 17.511 1.00 87.00 91 ASP A N 1
ATOM 713 C CA . ASP A 1 91 ? -2.540 -9.058 16.186 1.00 87.00 91 ASP A CA 1
ATOM 714 C C . ASP A 1 91 ? -1.934 -7.702 15.786 1.00 87.00 91 ASP A C 1
ATOM 716 O O . ASP A 1 91 ? -1.317 -7.576 14.722 1.00 87.00 91 ASP A O 1
ATOM 720 N N . TYR A 1 92 ? -2.002 -6.697 16.669 1.00 89.44 92 TYR A N 1
ATOM 721 C CA . TYR A 1 92 ? -1.411 -5.383 16.394 1.00 89.44 92 TYR A CA 1
ATOM 722 C C . TYR A 1 92 ? 0.111 -5.434 16.241 1.00 89.44 92 TYR A C 1
ATOM 724 O O . TYR A 1 92 ? 0.664 -4.748 15.377 1.00 89.44 92 TYR A O 1
ATOM 732 N N . ARG A 1 93 ? 0.814 -6.255 17.029 1.00 91.56 93 ARG A N 1
ATOM 733 C CA . ARG A 1 93 ? 2.264 -6.452 16.867 1.00 91.56 93 ARG A CA 1
ATOM 734 C C . ARG A 1 93 ? 2.601 -7.083 15.519 1.00 91.56 93 ARG A C 1
ATOM 736 O O . ARG A 1 93 ? 3.574 -6.672 14.884 1.00 91.56 93 ARG A O 1
ATOM 743 N N . SER A 1 94 ? 1.792 -8.035 15.063 1.00 90.75 94 SER A N 1
ATOM 744 C CA . SER A 1 94 ? 1.944 -8.654 13.744 1.00 90.75 94 SER A CA 1
ATOM 745 C C . SER A 1 94 ? 1.820 -7.612 12.627 1.00 90.75 94 SER A C 1
ATOM 747 O O . SER A 1 94 ? 2.694 -7.518 11.756 1.00 90.75 94 SER A O 1
ATOM 749 N N . ASP A 1 95 ? 0.811 -6.739 12.712 1.00 88.88 95 ASP A N 1
ATOM 750 C CA . ASP A 1 95 ? 0.625 -5.624 11.778 1.00 88.88 95 ASP A CA 1
ATOM 751 C C . ASP A 1 95 ? 1.800 -4.634 11.800 1.00 88.88 95 ASP A C 1
ATOM 753 O O . ASP A 1 95 ? 2.296 -4.220 10.742 1.00 88.88 95 ASP A O 1
ATOM 757 N N . LEU A 1 96 ? 2.296 -4.272 12.988 1.00 92.88 96 LEU A N 1
ATOM 758 C CA . LEU A 1 96 ? 3.455 -3.388 13.134 1.00 92.88 96 LEU A CA 1
ATOM 759 C C . LEU A 1 96 ? 4.721 -4.001 12.527 1.00 92.88 96 LEU A C 1
ATOM 761 O O . LEU A 1 96 ? 5.468 -3.291 11.847 1.00 92.88 96 LEU A O 1
ATOM 765 N N . GLU A 1 97 ? 4.978 -5.295 12.722 1.00 92.69 97 GLU A N 1
ATOM 766 C CA . GLU A 1 97 ? 6.138 -5.965 12.124 1.00 92.69 97 GLU A CA 1
ATOM 767 C C . GLU A 1 97 ? 6.048 -6.046 10.599 1.00 92.69 97 GLU A C 1
ATOM 769 O O . GLU A 1 97 ? 7.031 -5.768 9.893 1.00 92.69 97 GLU A O 1
ATOM 774 N N . ASP A 1 98 ? 4.861 -6.320 10.066 1.00 89.19 98 ASP A N 1
ATOM 775 C CA . ASP A 1 98 ? 4.610 -6.267 8.630 1.00 89.19 98 ASP A CA 1
ATOM 776 C C . ASP A 1 98 ? 4.877 -4.863 8.063 1.00 89.19 98 ASP A C 1
ATOM 778 O O . ASP A 1 98 ? 5.549 -4.720 7.029 1.00 89.19 98 ASP A O 1
ATOM 782 N N . LEU A 1 99 ? 4.434 -3.805 8.750 1.00 90.75 99 LEU A N 1
ATOM 783 C CA . LEU A 1 99 ? 4.715 -2.416 8.370 1.00 90.75 99 LEU A CA 1
ATOM 784 C C . LEU A 1 99 ? 6.210 -2.086 8.447 1.00 90.75 99 LEU A C 1
ATOM 786 O O . LEU A 1 99 ? 6.760 -1.521 7.492 1.00 90.75 99 LEU A O 1
ATOM 790 N N . LYS A 1 100 ? 6.900 -2.477 9.529 1.00 92.31 100 LYS A N 1
ATOM 791 C CA . LYS A 1 100 ? 8.358 -2.302 9.682 1.00 92.31 100 LYS A CA 1
ATOM 792 C C . LYS A 1 100 ? 9.092 -2.959 8.515 1.00 92.31 100 LYS A C 1
ATOM 794 O O . LYS A 1 100 ? 9.972 -2.337 7.910 1.00 92.31 100 LYS A O 1
ATOM 799 N N . LYS A 1 101 ? 8.730 -4.194 8.162 1.00 88.50 101 LYS A N 1
ATOM 800 C CA . LYS A 1 101 ? 9.332 -4.941 7.048 1.00 88.50 101 LYS A CA 1
ATOM 801 C C . LYS A 1 101 ? 9.079 -4.256 5.705 1.00 88.50 101 LYS A C 1
ATOM 803 O O . LYS A 1 101 ? 10.025 -4.070 4.936 1.00 88.50 101 LYS A O 1
ATOM 808 N N . ARG A 1 102 ? 7.843 -3.819 5.435 1.00 86.38 102 ARG A N 1
ATOM 809 C CA . ARG A 1 102 ? 7.488 -3.079 4.209 1.00 86.38 102 ARG A CA 1
ATOM 810 C C . ARG A 1 102 ? 8.293 -1.788 4.071 1.00 86.38 102 ARG A C 1
ATOM 812 O O . ARG A 1 102 ? 8.866 -1.553 3.010 1.00 86.38 102 ARG A O 1
ATOM 819 N N . LEU A 1 103 ? 8.398 -0.988 5.132 1.00 90.19 103 LEU A N 1
ATOM 820 C CA . LEU A 1 103 ? 9.140 0.279 5.123 1.00 90.19 103 LEU A CA 1
ATOM 821 C C . LEU A 1 103 ? 10.657 0.081 4.981 1.00 90.19 103 LEU A C 1
ATOM 823 O O . LEU A 1 103 ? 11.309 0.835 4.254 1.00 90.19 103 LEU A O 1
ATOM 827 N N . LYS A 1 104 ? 11.229 -0.950 5.617 1.00 87.25 104 LYS A N 1
ATOM 828 C CA . LYS A 1 104 ? 12.649 -1.313 5.451 1.00 87.25 104 LYS A CA 1
ATOM 829 C C . LYS A 1 104 ? 12.956 -1.731 4.011 1.00 87.25 104 LYS A C 1
ATOM 831 O O . LYS A 1 104 ? 13.913 -1.221 3.429 1.00 87.25 104 LYS A O 1
ATOM 836 N N . ASN A 1 105 ? 12.115 -2.582 3.421 1.00 81.56 105 ASN A N 1
ATOM 837 C CA . ASN A 1 105 ? 12.239 -2.978 2.016 1.00 81.56 105 ASN A CA 1
ATOM 838 C C . ASN A 1 105 ? 12.080 -1.764 1.092 1.00 81.56 105 ASN A C 1
ATOM 840 O O . ASN A 1 105 ? 12.873 -1.568 0.175 1.00 81.56 105 ASN A O 1
ATOM 844 N N . LEU A 1 106 ? 11.108 -0.893 1.371 1.00 85.19 106 LEU A N 1
ATOM 845 C CA . LEU A 1 106 ? 10.894 0.320 0.592 1.00 85.19 106 LEU A CA 1
ATOM 846 C C . LEU A 1 106 ? 12.110 1.256 0.626 1.00 85.19 106 LEU A C 1
ATOM 848 O O . LEU A 1 106 ? 12.484 1.809 -0.404 1.00 85.19 106 LEU A O 1
ATOM 852 N N . LYS A 1 107 ? 12.771 1.412 1.779 1.00 85.31 107 LYS A N 1
ATOM 853 C CA . LYS A 1 107 ? 13.995 2.221 1.894 1.00 85.31 107 LYS A CA 1
ATOM 854 C C . LYS A 1 107 ? 15.103 1.723 0.958 1.00 85.31 107 LYS A C 1
ATOM 856 O O . LYS A 1 107 ? 15.826 2.540 0.390 1.00 85.31 107 LYS A O 1
ATOM 861 N N . GLN A 1 108 ? 15.227 0.409 0.771 1.00 77.31 108 GLN A N 1
ATOM 862 C CA . GLN A 1 108 ? 16.157 -0.172 -0.207 1.00 77.31 108 GLN A CA 1
ATOM 863 C C . GLN A 1 108 ? 15.715 0.149 -1.640 1.00 77.31 108 GLN A C 1
ATOM 865 O O . GLN A 1 108 ? 16.522 0.589 -2.454 1.00 77.31 108 GLN A O 1
ATOM 870 N N . VAL A 1 109 ? 14.416 0.028 -1.919 1.00 76.62 109 VAL A N 1
ATOM 871 C CA . VAL A 1 109 ? 13.822 0.285 -3.238 1.00 76.62 109 VAL A CA 1
ATOM 872 C C . VAL A 1 109 ? 13.936 1.745 -3.678 1.00 76.62 109 VAL A C 1
ATOM 874 O O . VAL A 1 109 ? 14.248 2.010 -4.835 1.00 76.62 109 VAL A O 1
ATOM 877 N N . ILE A 1 110 ? 13.740 2.701 -2.769 1.00 80.69 110 ILE A N 1
ATOM 878 C CA . ILE A 1 110 ? 13.903 4.139 -3.040 1.00 80.69 110 ILE A CA 1
ATOM 879 C C . ILE A 1 110 ? 15.370 4.489 -3.332 1.00 80.69 110 ILE A C 1
ATOM 881 O O . ILE A 1 110 ? 15.659 5.418 -4.088 1.00 80.69 110 ILE A O 1
ATOM 885 N N . ASN A 1 111 ? 16.313 3.704 -2.813 1.00 74.00 111 ASN A N 1
ATOM 886 C CA . ASN A 1 111 ? 17.723 3.763 -3.193 1.00 74.00 111 ASN A CA 1
ATOM 887 C C . ASN A 1 111 ? 17.996 2.903 -4.443 1.00 74.00 111 ASN A C 1
ATOM 889 O O . ASN A 1 111 ? 18.972 2.159 -4.513 1.00 74.00 111 ASN A O 1
ATOM 893 N N . TYR A 1 112 ? 17.135 3.053 -5.459 1.00 62.56 112 TYR A N 1
ATOM 894 C CA . TYR A 1 112 ? 17.094 2.272 -6.704 1.00 62.56 112 TYR A CA 1
ATOM 895 C C . TYR A 1 112 ? 18.382 2.301 -7.541 1.00 62.56 112 TYR A C 1
ATOM 897 O O . TYR A 1 112 ? 18.512 1.515 -8.474 1.00 62.56 112 TYR A O 1
ATOM 905 N N . GLU A 1 113 ? 19.347 3.164 -7.218 1.00 58.59 113 GLU A N 1
ATOM 906 C CA . GLU A 1 113 ? 20.703 3.148 -7.789 1.00 58.59 113 GLU A CA 1
ATOM 907 C C . GLU A 1 113 ? 21.416 1.790 -7.571 1.00 58.59 113 GLU A C 1
ATOM 909 O O . GLU A 1 113 ? 22.376 1.471 -8.280 1.00 58.59 113 GLU A O 1
ATOM 914 N N . LEU A 1 114 ? 20.898 0.963 -6.653 1.00 48.06 114 LEU A N 1
ATOM 915 C CA . LEU A 1 114 ? 21.337 -0.401 -6.346 1.00 48.06 114 LEU A CA 1
ATOM 916 C C . LEU A 1 114 ? 20.557 -1.515 -7.090 1.00 48.06 114 LEU A C 1
ATOM 918 O O . LEU A 1 114 ? 21.011 -2.655 -7.088 1.00 48.06 114 LEU A O 1
ATOM 922 N N . LEU A 1 115 ? 19.427 -1.214 -7.753 1.00 51.44 115 LEU A N 1
ATOM 923 C CA . LEU A 1 115 ? 18.489 -2.215 -8.300 1.00 51.44 115 LEU A CA 1
ATOM 924 C C . LEU A 1 115 ? 18.396 -2.166 -9.832 1.00 51.44 115 LEU A C 1
ATOM 926 O O . LEU A 1 115 ? 18.079 -1.121 -10.416 1.00 51.44 115 LEU A O 1
ATOM 930 N N . ASN A 1 116 ? 18.608 -3.307 -10.491 1.00 52.62 116 ASN A N 1
ATOM 931 C CA . ASN A 1 116 ? 18.749 -3.362 -11.943 1.00 52.62 116 ASN A CA 1
ATOM 932 C C . ASN A 1 116 ? 17.449 -3.537 -12.712 1.00 52.62 116 ASN A C 1
ATOM 934 O O . ASN A 1 116 ? 16.613 -4.384 -12.412 1.00 52.62 116 ASN A O 1
ATOM 938 N N . GLU A 1 117 ? 17.382 -2.779 -13.801 1.00 54.47 117 GLU A N 1
ATOM 939 C CA . GLU A 1 117 ? 16.634 -3.135 -14.999 1.00 54.47 117 GLU A CA 1
ATOM 940 C C . GLU A 1 117 ? 17.584 -2.890 -16.172 1.00 54.47 117 GLU A C 1
ATOM 942 O O . GLU A 1 117 ? 17.908 -1.744 -16.480 1.00 54.47 117 GLU A O 1
ATOM 947 N N . GLY A 1 118 ? 18.116 -3.967 -16.755 1.00 47.72 118 GLY A N 1
ATOM 948 C CA . GLY A 1 118 ? 18.970 -3.894 -17.947 1.00 47.72 118 GLY A CA 1
ATOM 949 C C . GLY A 1 118 ? 20.485 -3.749 -17.731 1.00 47.72 118 GLY A C 1
ATOM 950 O O . GLY A 1 118 ? 21.204 -3.589 -18.712 1.00 47.72 118 GLY A O 1
ATOM 951 N N . ASP A 1 119 ? 21.000 -3.845 -16.502 1.00 46.59 119 ASP A N 1
ATOM 952 C CA . ASP A 1 119 ? 22.442 -3.995 -16.245 1.00 46.59 119 ASP A CA 1
ATOM 953 C C . ASP A 1 119 ? 22.706 -5.429 -15.718 1.00 46.59 119 ASP A C 1
ATOM 955 O O . ASP A 1 119 ? 22.064 -5.876 -14.771 1.00 46.59 119 ASP A O 1
ATOM 959 N N . PRO A 1 120 ? 23.570 -6.234 -16.352 1.00 45.19 120 PRO A N 1
ATOM 960 C CA . PRO A 1 120 ? 23.878 -7.588 -15.887 1.00 45.19 120 PRO A CA 1
ATOM 961 C C . PRO A 1 120 ? 24.893 -7.628 -14.727 1.00 45.19 120 PRO A C 1
ATOM 963 O O . PRO A 1 120 ? 25.202 -8.710 -14.234 1.00 45.19 120 PRO A O 1
ATOM 966 N N . SER A 1 121 ? 25.429 -6.481 -14.284 1.00 43.31 121 SER A N 1
ATOM 967 C CA . SER A 1 121 ? 26.508 -6.403 -13.283 1.00 43.31 121 SER A CA 1
ATOM 968 C C . SER A 1 121 ? 26.070 -6.177 -11.826 1.00 43.31 121 SER A C 1
ATOM 970 O O . SER A 1 121 ? 26.920 -6.240 -10.938 1.00 43.31 121 SER A O 1
ATOM 972 N N . LYS A 1 122 ? 24.775 -5.957 -11.540 1.00 48.19 122 LYS A N 1
ATOM 973 C CA . LYS A 1 122 ? 24.247 -5.822 -10.160 1.00 48.19 122 LYS A CA 1
ATOM 974 C C . LYS A 1 122 ? 23.260 -6.943 -9.822 1.00 48.19 122 LYS A C 1
ATOM 976 O O . LYS A 1 122 ? 22.498 -7.389 -10.677 1.00 48.19 122 LYS A O 1
ATOM 981 N N . SER A 1 123 ? 23.314 -7.407 -8.571 1.00 43.00 123 SER A N 1
ATOM 982 C CA . SER A 1 123 ? 22.832 -8.727 -8.129 1.00 43.00 123 SER A CA 1
ATOM 983 C C . SER A 1 123 ? 21.554 -8.732 -7.280 1.00 43.00 123 SER A C 1
ATOM 985 O O . SER A 1 123 ? 21.075 -9.806 -6.926 1.00 43.00 123 SER A O 1
ATOM 987 N N . GLU A 1 124 ? 20.996 -7.578 -6.917 1.00 44.31 124 GLU A N 1
ATOM 988 C CA . GLU A 1 124 ? 19.906 -7.498 -5.932 1.00 44.31 124 GLU A CA 1
ATOM 989 C C . GLU A 1 124 ? 18.532 -7.303 -6.590 1.00 44.31 124 GLU A C 1
ATOM 991 O O . GLU A 1 124 ? 17.931 -6.251 -6.474 1.00 44.31 124 GLU A O 1
ATOM 996 N N . GLY A 1 125 ? 18.007 -8.317 -7.286 1.00 55.25 125 GLY A N 1
ATOM 997 C CA . GLY A 1 125 ? 16.606 -8.344 -7.746 1.00 55.25 125 GLY A CA 1
ATOM 998 C C . GLY A 1 125 ? 16.177 -7.256 -8.755 1.00 55.25 125 GLY A C 1
ATOM 999 O O . GLY A 1 125 ? 16.865 -6.273 -9.019 1.00 55.25 125 GLY A O 1
ATOM 1000 N N . SER A 1 126 ? 15.003 -7.445 -9.365 1.00 71.06 126 SER A N 1
ATOM 1001 C CA . SER A 1 126 ? 14.400 -6.452 -10.268 1.00 71.06 126 SER A CA 1
ATOM 1002 C C . SER A 1 126 ? 13.504 -5.495 -9.477 1.00 71.06 126 SER A C 1
ATOM 1004 O O . SER A 1 126 ? 12.652 -5.941 -8.705 1.00 71.06 126 SER A O 1
ATOM 1006 N N . TRP A 1 127 ? 13.668 -4.185 -9.695 1.00 77.75 127 TRP A N 1
ATOM 1007 C CA . TRP A 1 127 ? 12.825 -3.133 -9.106 1.00 77.75 127 TRP A CA 1
ATOM 1008 C C . TRP A 1 127 ? 11.336 -3.371 -9.394 1.00 77.75 127 TRP A C 1
ATOM 1010 O O . TRP A 1 127 ? 10.516 -3.367 -8.472 1.00 77.75 127 TRP A O 1
ATOM 1020 N N . LEU A 1 128 ? 11.009 -3.683 -10.649 1.00 77.38 128 LEU A N 1
ATOM 1021 C CA . LEU A 1 128 ? 9.656 -4.008 -11.085 1.00 77.38 128 LEU A CA 1
ATOM 1022 C C . LEU A 1 128 ? 9.097 -5.259 -10.396 1.00 77.38 128 LEU A C 1
ATOM 1024 O O . LEU A 1 128 ? 7.945 -5.257 -9.968 1.00 77.38 128 LEU A O 1
ATOM 1028 N N . THR A 1 129 ? 9.912 -6.301 -10.204 1.00 77.19 129 THR A N 1
ATOM 1029 C CA . THR A 1 129 ? 9.499 -7.499 -9.450 1.00 77.19 129 THR A CA 1
ATOM 1030 C C . THR A 1 129 ? 9.189 -7.172 -7.990 1.00 77.19 129 THR A C 1
ATOM 1032 O O . THR A 1 129 ? 8.194 -7.660 -7.452 1.00 77.19 129 THR A O 1
ATOM 1035 N N . THR A 1 130 ? 9.993 -6.325 -7.343 1.00 78.56 130 THR A N 1
ATOM 1036 C CA . THR A 1 130 ? 9.735 -5.902 -5.960 1.00 78.56 130 THR A CA 1
ATOM 1037 C C . THR A 1 130 ? 8.421 -5.133 -5.852 1.00 78.56 130 THR A C 1
ATOM 1039 O O . THR A 1 130 ? 7.596 -5.462 -4.998 1.00 78.56 130 THR A O 1
ATOM 1042 N N . TYR A 1 131 ? 8.174 -4.171 -6.744 1.00 82.69 131 TYR A N 1
ATOM 1043 C CA . TYR A 1 131 ? 6.911 -3.428 -6.752 1.00 82.69 131 TYR A CA 1
ATOM 1044 C C . TYR A 1 131 ? 5.704 -4.291 -7.094 1.00 82.69 131 TYR A C 1
ATOM 1046 O O . TYR A 1 131 ? 4.670 -4.157 -6.443 1.00 82.69 131 TYR A O 1
ATOM 1054 N N . LYS A 1 132 ? 5.839 -5.221 -8.044 1.00 81.12 132 LYS A N 1
ATOM 1055 C CA . LYS A 1 132 ? 4.797 -6.208 -8.349 1.00 81.12 132 LYS A CA 1
ATOM 1056 C C . LYS A 1 132 ? 4.407 -6.992 -7.094 1.00 81.12 132 LYS A C 1
ATOM 1058 O O . LYS A 1 132 ? 3.224 -7.138 -6.806 1.00 81.12 132 LYS A O 1
ATOM 1063 N N . ASN A 1 133 ? 5.387 -7.477 -6.333 1.00 81.62 133 ASN A N 1
ATOM 1064 C CA . ASN A 1 133 ? 5.122 -8.247 -5.119 1.00 81.62 133 ASN A CA 1
ATOM 1065 C C . ASN A 1 133 ? 4.487 -7.386 -4.015 1.00 81.62 133 ASN A C 1
ATOM 1067 O O . ASN A 1 133 ? 3.585 -7.857 -3.328 1.00 81.62 133 ASN A O 1
ATOM 1071 N N . LEU A 1 134 ? 4.921 -6.128 -3.859 1.00 83.25 134 LEU A N 1
ATOM 1072 C CA . LEU A 1 134 ? 4.325 -5.188 -2.902 1.00 83.25 134 LEU A CA 1
ATOM 1073 C C . LEU A 1 134 ? 2.864 -4.862 -3.248 1.00 83.25 134 LEU A C 1
ATOM 1075 O O . LEU A 1 134 ? 2.022 -4.865 -2.350 1.00 83.25 134 LEU A O 1
ATOM 1079 N N . LEU A 1 135 ? 2.562 -4.627 -4.530 1.00 83.88 135 LEU A N 1
ATOM 1080 C CA . LEU A 1 135 ? 1.194 -4.420 -5.011 1.00 83.88 135 LEU A CA 1
ATOM 1081 C C . LEU A 1 135 ? 0.332 -5.659 -4.791 1.00 83.88 135 LEU A C 1
ATOM 1083 O O . LEU A 1 135 ? -0.716 -5.554 -4.161 1.00 83.88 135 LEU A O 1
ATOM 1087 N N . GLY A 1 136 ? 0.790 -6.826 -5.248 1.00 86.50 136 GLY A N 1
ATOM 1088 C CA . GLY A 1 136 ? 0.018 -8.064 -5.156 1.00 86.50 136 GLY A CA 1
ATOM 1089 C C . GLY A 1 136 ? -0.278 -8.470 -3.711 1.00 86.50 136 GLY A C 1
ATOM 1090 O O . GLY A 1 136 ? -1.401 -8.861 -3.400 1.00 86.50 136 GLY A O 1
ATOM 1091 N N . ALA A 1 137 ? 0.695 -8.321 -2.803 1.00 86.31 137 ALA A N 1
ATOM 1092 C CA . ALA A 1 137 ? 0.490 -8.597 -1.382 1.00 86.31 137 ALA A CA 1
ATOM 1093 C C . ALA A 1 137 ? -0.557 -7.663 -0.759 1.00 86.31 137 ALA A C 1
ATOM 1095 O O . ALA A 1 137 ? -1.412 -8.123 -0.002 1.00 86.31 137 ALA A O 1
ATOM 1096 N N . LYS A 1 138 ? -0.525 -6.363 -1.086 1.00 88.12 138 LYS A N 1
ATOM 1097 C CA . LYS A 1 138 ? -1.531 -5.423 -0.582 1.00 88.12 138 LYS A CA 1
ATOM 1098 C C . LYS A 1 138 ? -2.903 -5.695 -1.193 1.00 88.12 138 LYS A C 1
ATOM 1100 O O . LYS A 1 138 ? -3.867 -5.775 -0.446 1.00 88.12 138 LYS A O 1
ATOM 1105 N N . LEU A 1 139 ? -2.986 -5.895 -2.507 1.00 90.19 139 LEU A N 1
ATOM 1106 C CA . LEU A 1 139 ? -4.237 -6.218 -3.190 1.00 90.19 139 LEU A CA 1
ATOM 1107 C C . LEU A 1 139 ? -4.907 -7.455 -2.579 1.00 90.19 139 LEU A C 1
ATOM 1109 O O . LEU A 1 139 ? -6.116 -7.464 -2.390 1.00 90.19 139 LEU A O 1
ATOM 1113 N N . HIS A 1 140 ? -4.127 -8.485 -2.248 1.00 90.50 140 HIS A N 1
ATOM 1114 C CA . HIS A 1 140 ? -4.642 -9.667 -1.564 1.00 90.50 140 HIS A CA 1
ATOM 1115 C C . HIS A 1 140 ? -5.203 -9.334 -0.174 1.00 90.50 140 HIS A C 1
ATOM 1117 O O . HIS A 1 140 ? -6.308 -9.756 0.148 1.00 90.50 140 HIS A O 1
ATOM 1123 N N . LYS A 1 141 ? -4.475 -8.559 0.645 1.00 88.31 141 LYS A N 1
ATOM 1124 C CA . LYS A 1 141 ? -4.962 -8.139 1.971 1.00 88.31 141 LYS A CA 1
ATOM 1125 C C . LYS A 1 141 ? -6.260 -7.326 1.880 1.00 88.31 141 LYS A C 1
ATOM 1127 O O . LYS A 1 141 ? -7.196 -7.608 2.616 1.00 88.31 141 LYS A O 1
ATOM 1132 N N . GLU A 1 142 ? -6.335 -6.365 0.961 1.00 90.31 142 GLU A N 1
ATOM 1133 C CA . GLU A 1 142 ? -7.531 -5.526 0.785 1.00 90.31 142 GLU A CA 1
ATOM 1134 C C . GLU A 1 142 ? -8.731 -6.319 0.252 1.00 90.31 142 GLU A C 1
ATOM 1136 O O . GLU A 1 142 ? -9.865 -6.051 0.642 1.00 90.31 142 GLU A O 1
ATOM 1141 N N . LYS A 1 143 ? -8.503 -7.331 -0.597 1.00 90.56 143 LYS A N 1
ATOM 1142 C CA . LYS A 1 143 ? -9.566 -8.247 -1.036 1.00 90.56 143 LYS A CA 1
ATOM 1143 C C . LYS A 1 143 ? -10.153 -9.035 0.125 1.00 90.56 143 LYS A C 1
ATOM 1145 O O . LYS A 1 143 ? -11.366 -9.022 0.278 1.00 90.56 143 LYS A O 1
ATOM 1150 N N . ASN A 1 144 ? -9.309 -9.629 0.965 1.00 91.06 144 ASN A N 1
ATOM 1151 C CA . ASN A 1 144 ? -9.775 -10.359 2.142 1.00 91.06 144 ASN A CA 1
ATOM 1152 C C . ASN A 1 144 ? -10.557 -9.441 3.096 1.00 91.06 144 ASN A C 1
ATOM 1154 O O . ASN A 1 144 ? -11.642 -9.794 3.538 1.00 91.06 144 ASN A O 1
ATOM 1158 N N . ALA A 1 145 ? -10.052 -8.228 3.350 1.00 88.06 145 ALA A N 1
ATOM 1159 C CA . ALA A 1 145 ? -10.743 -7.258 4.199 1.00 88.06 145 ALA A CA 1
ATOM 1160 C C . ALA A 1 145 ? -12.101 -6.820 3.618 1.00 88.06 145 ALA A C 1
ATOM 1162 O O . ALA A 1 145 ? -13.045 -6.574 4.366 1.00 88.06 145 ALA A O 1
ATOM 1163 N N . LEU A 1 146 ? -12.213 -6.711 2.289 1.00 90.50 146 LEU A N 1
ATOM 1164 C CA . LEU A 1 146 ? -13.483 -6.430 1.621 1.00 90.50 146 LEU A CA 1
ATOM 1165 C C . LEU A 1 146 ? -14.455 -7.612 1.744 1.00 90.50 146 LEU A C 1
ATOM 1167 O O . LEU A 1 146 ? -15.626 -7.390 2.038 1.00 90.50 146 LEU A O 1
ATOM 1171 N N . GLU A 1 147 ? -13.974 -8.840 1.546 1.00 90.19 147 GLU A N 1
ATOM 1172 C CA . GLU A 1 147 ? -14.762 -10.072 1.687 1.00 90.19 147 GLU A CA 1
ATOM 1173 C C . GLU A 1 147 ? -15.321 -10.206 3.113 1.00 90.19 147 GLU A C 1
ATOM 1175 O O . GLU A 1 147 ? -16.520 -10.416 3.279 1.00 90.19 147 GLU A O 1
ATOM 1180 N N . GLU A 1 148 ? -14.510 -9.943 4.141 1.00 88.62 148 GLU A N 1
ATOM 1181 C CA . GLU A 1 148 ? -14.960 -9.903 5.542 1.00 88.62 148 GLU A CA 1
ATOM 1182 C C . GLU A 1 148 ? -16.097 -8.895 5.774 1.00 88.62 148 GLU A C 1
ATOM 1184 O O . GLU A 1 148 ? -17.044 -9.170 6.513 1.00 88.62 148 GLU A O 1
ATOM 1189 N N . ILE A 1 149 ? -16.028 -7.718 5.141 1.00 87.06 149 ILE A N 1
ATOM 1190 C CA . ILE A 1 149 ? -17.096 -6.710 5.224 1.00 87.06 149 ILE A CA 1
ATOM 1191 C C . ILE A 1 149 ? -18.360 -7.199 4.507 1.00 87.06 149 ILE A C 1
ATOM 1193 O O . ILE A 1 149 ? -19.463 -6.983 5.010 1.00 87.06 149 ILE A O 1
ATOM 1197 N N . GLN A 1 150 ? -18.224 -7.849 3.349 1.00 85.75 150 GLN A N 1
ATOM 1198 C CA . GLN A 1 150 ? -19.356 -8.382 2.584 1.00 85.75 150 GLN A CA 1
ATOM 1199 C C . GLN A 1 150 ? -20.074 -9.520 3.319 1.00 85.75 150 GLN A C 1
ATOM 1201 O O . GLN A 1 150 ? -21.299 -9.614 3.249 1.00 85.75 150 GLN A O 1
ATOM 1206 N N . GLU A 1 151 ? -19.322 -10.360 4.028 1.00 86.25 151 GLU A N 1
ATOM 1207 C CA . GLU A 1 151 ? -19.842 -11.470 4.832 1.00 86.25 151 GLU A CA 1
ATOM 1208 C C . GLU A 1 151 ? -20.405 -11.016 6.189 1.00 86.25 151 GLU A C 1
ATOM 1210 O O . GLU A 1 151 ? -21.068 -11.791 6.882 1.00 86.25 151 GLU A O 1
ATOM 1215 N N . SER A 1 152 ? -20.186 -9.755 6.575 1.00 83.00 152 SER A N 1
ATOM 1216 C CA . SER A 1 152 ? -20.700 -9.204 7.825 1.00 83.00 152 SER A CA 1
ATOM 1217 C C . SER A 1 152 ? -22.221 -9.017 7.773 1.00 83.00 152 SER A C 1
ATOM 1219 O O . SER A 1 152 ? -22.756 -8.079 7.175 1.00 83.00 152 SER A O 1
ATOM 1221 N N . GLU A 1 153 ? -22.950 -9.906 8.446 1.00 72.81 153 GLU A N 1
ATOM 1222 C CA . GLU A 1 153 ? -24.384 -9.753 8.688 1.00 72.81 153 GLU A CA 1
ATOM 1223 C C . GLU A 1 153 ? -24.627 -8.897 9.940 1.00 72.81 153 GLU A C 1
ATOM 1225 O O . GLU A 1 153 ? -24.806 -9.421 11.039 1.00 72.81 153 GLU A O 1
ATOM 1230 N N . THR A 1 154 ? -24.671 -7.570 9.791 1.00 67.88 154 THR A N 1
ATOM 1231 C CA . THR A 1 154 ? -25.087 -6.677 10.886 1.00 67.88 154 THR A CA 1
ATOM 1232 C C . THR A 1 154 ? -26.380 -5.922 10.587 1.00 67.88 154 THR A C 1
ATOM 1234 O O . THR A 1 154 ? -26.655 -5.487 9.466 1.00 67.88 154 THR A O 1
ATOM 1237 N N . LYS A 1 155 ? -27.203 -5.782 11.632 1.00 64.50 155 LYS A N 1
ATOM 1238 C CA . LYS A 1 155 ? -28.424 -4.967 11.657 1.00 64.50 155 LYS A CA 1
ATOM 1239 C C . LYS A 1 155 ? -28.288 -3.765 12.590 1.00 64.50 155 LYS A C 1
ATOM 1241 O O . LYS A 1 155 ? -29.260 -3.025 12.734 1.00 64.50 155 LYS A O 1
ATOM 1246 N N . ASP A 1 156 ? -27.147 -3.569 13.237 1.00 80.62 156 ASP A N 1
ATOM 1247 C CA . ASP A 1 156 ? -26.941 -2.437 14.133 1.00 80.62 156 ASP A CA 1
ATOM 1248 C C . ASP A 1 156 ? -26.399 -1.223 13.364 1.00 80.62 156 ASP A C 1
ATOM 1250 O O . ASP A 1 156 ? -25.545 -1.342 12.487 1.00 80.62 156 ASP A O 1
ATOM 1254 N N . GLN A 1 157 ? -26.921 -0.037 13.676 1.00 77.88 157 GLN A N 1
ATOM 1255 C CA . GLN A 1 157 ? -26.515 1.207 13.029 1.00 77.88 157 GLN A CA 1
ATOM 1256 C C . GLN A 1 157 ? -25.077 1.588 13.406 1.00 77.88 157 GLN A C 1
ATOM 1258 O O . GLN A 1 157 ? -24.344 2.085 12.550 1.00 77.88 157 GLN A O 1
ATOM 1263 N N . ALA A 1 158 ? -24.659 1.344 14.653 1.00 79.25 158 ALA A N 1
ATOM 1264 C CA . ALA A 1 158 ? -23.294 1.641 15.088 1.00 79.25 158 ALA A CA 1
A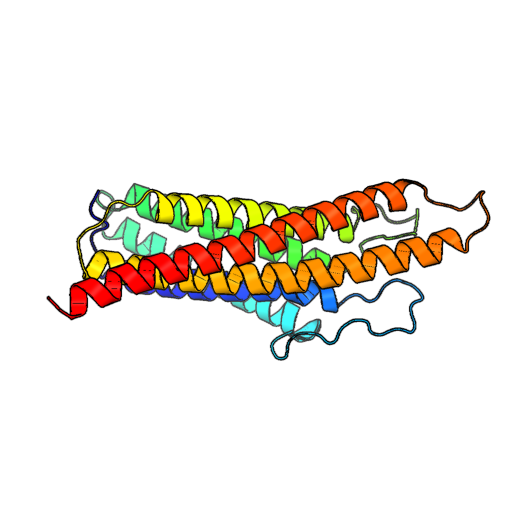TOM 1265 C C . ALA A 1 158 ? -22.277 0.725 14.386 1.00 79.25 158 ALA A C 1
ATOM 1267 O O . ALA A 1 158 ? -21.282 1.209 13.845 1.00 79.25 158 ALA A O 1
ATOM 1268 N N . GLU A 1 159 ? -22.569 -0.574 14.301 1.00 80.38 159 GLU A N 1
ATOM 1269 C CA . GLU A 1 159 ? -21.752 -1.533 13.547 1.00 80.38 159 GLU A CA 1
ATOM 1270 C C . GLU A 1 159 ? -21.695 -1.192 12.045 1.00 80.38 159 GLU A C 1
ATOM 1272 O O . GLU A 1 159 ? -20.608 -1.173 11.466 1.00 80.38 159 GLU A O 1
ATOM 1277 N N . LEU A 1 160 ? -22.820 -0.816 11.417 1.00 81.50 160 LEU A N 1
ATOM 1278 C CA . LEU A 1 160 ? -22.840 -0.362 10.017 1.00 81.50 160 LEU A CA 1
ATOM 1279 C C . LEU A 1 160 ? -21.969 0.880 9.788 1.00 81.50 160 LEU A C 1
ATOM 1281 O O . LEU A 1 160 ? -21.238 0.945 8.801 1.00 81.50 160 LEU A O 1
ATOM 1285 N N . GLN A 1 161 ? -21.998 1.857 10.698 1.00 82.25 161 GLN A N 1
ATOM 1286 C CA . GLN A 1 161 ? -21.126 3.032 10.606 1.00 82.25 161 GLN A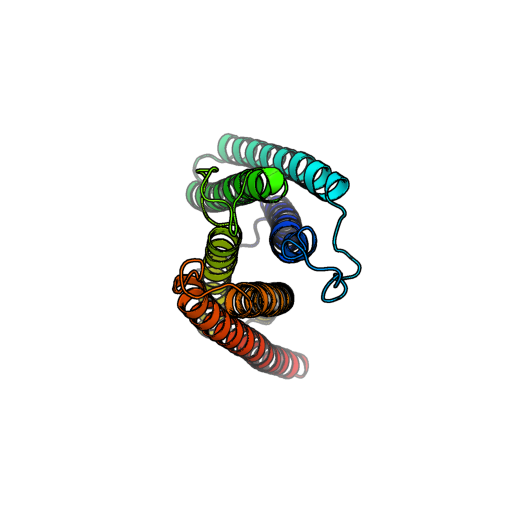 CA 1
ATOM 1287 C C . GLN A 1 161 ? -19.643 2.656 10.709 1.00 82.25 161 GLN A C 1
ATOM 1289 O O . GLN A 1 161 ? -18.812 3.237 10.004 1.00 82.25 161 GLN A O 1
ATOM 1294 N N . THR A 1 162 ? -19.297 1.685 11.554 1.00 83.69 162 THR A N 1
ATOM 1295 C CA . THR A 1 162 ? -17.928 1.160 11.662 1.00 83.69 162 THR A CA 1
ATOM 1296 C C . THR A 1 162 ? -17.498 0.452 10.378 1.00 83.69 162 THR A C 1
ATOM 1298 O O . THR A 1 162 ? -16.401 0.721 9.878 1.00 83.69 162 THR A O 1
ATOM 1301 N N . LEU A 1 163 ? -18.365 -0.371 9.781 1.00 85.25 163 LEU A N 1
ATOM 1302 C CA . LEU A 1 163 ? -18.101 -1.014 8.490 1.00 85.25 163 LEU A CA 1
ATOM 1303 C C . LEU A 1 163 ? -17.913 0.012 7.365 1.00 85.25 163 LEU A C 1
ATOM 1305 O O . LEU A 1 163 ? -16.950 -0.100 6.608 1.00 85.25 163 LEU A O 1
ATOM 1309 N N . CYS A 1 164 ? -18.747 1.055 7.292 1.00 85.25 164 CYS A N 1
ATOM 1310 C CA . CYS A 1 164 ? -18.580 2.133 6.310 1.00 85.25 164 CYS A CA 1
ATOM 1311 C C . CYS A 1 164 ? -17.226 2.842 6.461 1.00 85.25 164 CYS A C 1
ATOM 1313 O O . CYS A 1 164 ? -16.521 3.036 5.473 1.00 85.25 164 CYS A O 1
ATOM 1315 N N . LYS A 1 165 ? -16.805 3.160 7.695 1.00 85.75 165 LYS A N 1
ATOM 1316 C CA . LYS A 1 165 ? -15.488 3.773 7.951 1.00 85.75 165 LYS A CA 1
ATOM 1317 C C . LYS A 1 165 ? -14.330 2.860 7.546 1.00 85.75 165 LYS A C 1
ATOM 1319 O O . LYS A 1 165 ? -13.323 3.347 7.030 1.00 85.75 165 LYS A O 1
ATOM 1324 N N . ARG A 1 166 ? -14.441 1.550 7.795 1.00 85.44 166 ARG A N 1
ATOM 1325 C CA . ARG A 1 166 ? -13.451 0.563 7.332 1.00 85.44 166 ARG A CA 1
ATOM 1326 C C . ARG A 1 166 ? -13.401 0.543 5.806 1.00 85.44 166 ARG A C 1
ATOM 1328 O O . ARG A 1 166 ? -12.320 0.630 5.231 1.00 85.44 166 ARG A O 1
ATOM 1335 N N . LEU A 1 167 ? -14.558 0.516 5.155 1.00 89.31 167 LEU A N 1
ATOM 1336 C CA . LEU A 1 167 ? -14.663 0.471 3.703 1.00 89.31 167 LEU A CA 1
ATOM 1337 C C . LEU A 1 167 ? -14.148 1.738 3.014 1.00 89.31 167 LEU A C 1
ATOM 1339 O O . LEU A 1 167 ? -13.491 1.635 1.983 1.00 89.31 167 LEU A O 1
ATOM 1343 N N . ASP A 1 168 ? -14.353 2.919 3.596 1.00 88.12 168 ASP A N 1
ATOM 1344 C CA . ASP A 1 168 ? -13.769 4.166 3.090 1.00 88.12 168 ASP A CA 1
ATOM 1345 C C . ASP A 1 168 ? -12.243 4.079 2.957 1.00 88.12 168 ASP A C 1
ATOM 1347 O O . ASP A 1 168 ? -11.663 4.566 1.982 1.00 88.12 168 ASP A O 1
ATOM 1351 N N . ARG A 1 169 ? -11.585 3.405 3.907 1.00 86.69 169 ARG A N 1
ATOM 1352 C CA . ARG A 1 169 ? -10.132 3.191 3.882 1.00 86.69 169 ARG A CA 1
ATOM 1353 C C . ARG A 1 169 ? -9.720 2.201 2.801 1.00 86.69 169 ARG A C 1
ATOM 1355 O O . ARG A 1 169 ? -8.721 2.438 2.119 1.00 86.69 169 ARG A O 1
ATOM 1362 N N . ILE A 1 170 ? -10.493 1.132 2.617 1.00 90.75 170 ILE A N 1
ATOM 1363 C CA . ILE A 1 170 ? -10.259 0.147 1.552 1.00 90.75 170 ILE A CA 1
ATOM 1364 C C . ILE A 1 170 ? -10.415 0.819 0.182 1.00 90.75 170 ILE A C 1
ATOM 1366 O O . ILE A 1 170 ? -9.548 0.682 -0.677 1.00 90.75 170 ILE A O 1
ATOM 1370 N N . VAL A 1 171 ? -11.457 1.635 -0.012 1.00 90.88 171 VAL A N 1
ATOM 1371 C CA . VAL A 1 171 ? -11.670 2.418 -1.245 1.00 90.88 171 VAL A CA 1
ATOM 1372 C C . VAL A 1 171 ? -10.501 3.371 -1.500 1.00 90.88 171 VAL A C 1
ATOM 1374 O O . VAL A 1 171 ? -9.970 3.419 -2.611 1.00 90.88 171 VAL A O 1
ATOM 1377 N N . GLN A 1 172 ? -10.050 4.102 -0.477 1.00 90.62 172 GLN A N 1
ATOM 1378 C CA . GLN A 1 172 ? -8.894 4.993 -0.605 1.00 90.62 172 GLN A CA 1
ATOM 1379 C C . GLN A 1 172 ? -7.625 4.225 -1.002 1.00 90.62 172 GLN A C 1
ATOM 1381 O O . GLN A 1 172 ? -6.842 4.687 -1.835 1.00 90.62 172 GLN A O 1
ATOM 1386 N N . THR A 1 173 ? -7.423 3.045 -0.424 1.00 90.19 173 THR A N 1
ATOM 1387 C CA . THR A 1 173 ? -6.273 2.188 -0.716 1.00 90.19 173 THR A CA 1
ATOM 1388 C C . THR A 1 173 ? -6.341 1.598 -2.118 1.00 90.19 173 THR A C 1
ATOM 1390 O O . THR A 1 173 ? -5.330 1.597 -2.822 1.00 90.19 173 THR A O 1
ATOM 1393 N N . ALA A 1 174 ? -7.522 1.173 -2.567 1.00 91.19 174 ALA A N 1
ATOM 1394 C CA . ALA A 1 174 ? -7.747 0.692 -3.925 1.00 91.19 174 ALA A CA 1
ATOM 1395 C C . ALA A 1 174 ? -7.415 1.768 -4.972 1.00 91.19 174 ALA A C 1
ATOM 1397 O O . ALA A 1 174 ? -6.730 1.473 -5.951 1.00 91.19 174 ALA A O 1
ATOM 1398 N N . ALA A 1 175 ? -7.785 3.028 -4.722 1.00 90.75 175 ALA A N 1
ATOM 1399 C CA . ALA A 1 175 ? -7.415 4.146 -5.591 1.00 90.75 175 ALA A CA 1
ATOM 1400 C C . ALA A 1 175 ? -5.886 4.359 -5.659 1.00 90.75 175 ALA A C 1
ATOM 1402 O O . ALA A 1 175 ? -5.327 4.557 -6.739 1.00 90.75 175 ALA A O 1
ATOM 1403 N N . MET A 1 176 ? -5.178 4.267 -4.523 1.00 91.38 176 MET A N 1
ATOM 1404 C CA . MET A 1 176 ? -3.708 4.361 -4.502 1.00 91.38 176 MET A CA 1
ATOM 1405 C C . MET A 1 176 ? -3.041 3.200 -5.253 1.00 91.38 176 MET A C 1
ATOM 1407 O O . MET A 1 176 ? -2.087 3.417 -6.006 1.00 91.38 176 MET A O 1
ATOM 1411 N N . LEU A 1 177 ? -3.547 1.976 -5.070 1.00 91.62 177 LEU A N 1
ATOM 1412 C CA . LEU A 1 177 ? -3.089 0.792 -5.800 1.00 91.62 177 LEU A CA 1
ATOM 1413 C C . LEU A 1 177 ? -3.267 0.974 -7.305 1.00 91.62 177 LEU A C 1
ATOM 1415 O O . LEU A 1 177 ? -2.364 0.631 -8.070 1.00 91.62 177 LEU A O 1
ATOM 1419 N N . GLN A 1 178 ? -4.403 1.530 -7.723 1.00 91.25 178 GLN A N 1
ATOM 1420 C CA . GLN A 1 178 ? -4.711 1.749 -9.128 1.00 91.25 178 GLN A CA 1
ATOM 1421 C C . GLN A 1 178 ? -3.741 2.738 -9.770 1.00 91.25 178 GLN A C 1
ATOM 1423 O O . GLN A 1 178 ? -3.183 2.457 -10.832 1.00 91.25 178 GLN A O 1
ATOM 1428 N N . GLU A 1 179 ? -3.471 3.868 -9.120 1.00 90.50 179 GLU A N 1
ATOM 1429 C CA . GLU A 1 179 ? -2.500 4.843 -9.626 1.00 90.50 179 GLU A CA 1
ATOM 1430 C C . GLU A 1 179 ? -1.088 4.242 -9.733 1.00 90.50 179 GLU A C 1
ATOM 1432 O O . GLU A 1 179 ? -0.427 4.376 -10.769 1.00 90.50 179 GLU A O 1
ATOM 1437 N N . ALA A 1 180 ? -0.656 3.471 -8.730 1.00 90.69 180 ALA A N 1
ATOM 1438 C CA . ALA A 1 180 ? 0.628 2.776 -8.782 1.00 90.69 180 ALA A CA 1
ATOM 1439 C C . ALA A 1 180 ? 0.689 1.720 -9.900 1.00 90.69 180 ALA A C 1
ATOM 1441 O O . ALA A 1 180 ? 1.671 1.664 -10.646 1.00 90.69 180 ALA A O 1
ATOM 1442 N N . ALA A 1 181 ? -0.359 0.908 -10.064 1.00 91.25 181 ALA A N 1
ATOM 1443 C CA . ALA A 1 181 ? -0.441 -0.100 -11.120 1.00 91.25 181 ALA A CA 1
ATOM 1444 C C . ALA A 1 181 ? -0.414 0.540 -12.517 1.00 91.25 181 ALA A C 1
ATOM 1446 O O . ALA A 1 181 ? 0.285 0.051 -13.410 1.00 91.25 181 ALA A O 1
ATOM 1447 N N . ARG A 1 182 ? -1.104 1.674 -12.701 1.00 90.38 182 ARG A N 1
A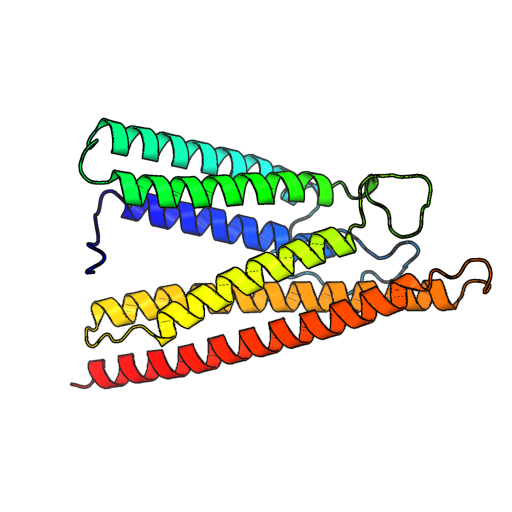TOM 1448 C CA . ARG A 1 182 ? -1.076 2.452 -13.950 1.00 90.38 182 ARG A CA 1
ATOM 1449 C C . ARG A 1 182 ? 0.324 2.961 -14.266 1.00 90.38 182 ARG A C 1
ATOM 1451 O O . ARG A 1 182 ? 0.763 2.840 -15.413 1.00 90.38 182 ARG A O 1
ATOM 1458 N N . TYR A 1 183 ? 1.034 3.494 -13.270 1.00 90.19 183 TYR A N 1
ATOM 1459 C CA . TYR A 1 183 ? 2.413 3.938 -13.460 1.00 90.19 183 TYR A CA 1
ATOM 1460 C C . TYR A 1 183 ? 3.330 2.776 -13.843 1.00 90.19 183 TYR A C 1
ATOM 1462 O O . TYR A 1 183 ? 4.050 2.870 -14.835 1.00 90.19 183 TYR A O 1
ATOM 1470 N N . LEU A 1 184 ? 3.281 1.660 -13.109 1.00 88.44 184 LEU A N 1
ATOM 1471 C CA . LEU A 1 184 ? 4.109 0.491 -13.411 1.00 88.44 184 LEU A CA 1
ATOM 1472 C C . LEU A 1 184 ? 3.799 -0.095 -14.788 1.00 88.44 184 LEU A C 1
ATOM 1474 O O . LEU A 1 184 ? 4.717 -0.519 -15.487 1.00 88.44 184 LEU A O 1
ATOM 1478 N N . HIS A 1 185 ? 2.534 -0.096 -15.209 1.00 90.06 185 HIS A N 1
ATOM 1479 C CA . HIS A 1 185 ? 2.160 -0.516 -16.554 1.00 90.06 185 HIS A CA 1
ATOM 1480 C C . HIS A 1 185 ? 2.787 0.393 -17.622 1.00 90.06 185 HIS A C 1
ATOM 1482 O O . HIS A 1 185 ? 3.430 -0.105 -18.549 1.00 90.06 185 HIS A O 1
ATOM 1488 N N . TRP A 1 186 ? 2.676 1.719 -17.467 1.00 89.75 186 TRP A N 1
ATOM 1489 C CA . TRP A 1 186 ? 3.351 2.680 -18.348 1.00 89.75 186 TRP A CA 1
ATOM 1490 C C . TRP A 1 186 ? 4.867 2.446 -18.378 1.00 89.75 186 TRP A C 1
ATOM 1492 O O . TRP A 1 186 ? 5.456 2.340 -19.453 1.00 89.75 186 TRP A O 1
ATOM 1502 N N . PHE A 1 187 ? 5.482 2.313 -17.206 1.00 87.19 187 PHE A N 1
ATOM 1503 C CA . PHE A 1 187 ? 6.915 2.108 -17.039 1.00 87.19 187 PHE A CA 1
ATOM 1504 C C . PHE A 1 187 ? 7.387 0.830 -17.743 1.00 87.19 187 PHE A C 1
ATOM 1506 O O . PHE A 1 187 ? 8.356 0.848 -18.501 1.00 87.19 187 PHE A O 1
ATOM 1513 N N . THR A 1 188 ? 6.649 -0.265 -17.561 1.00 86.00 188 THR A N 1
ATOM 1514 C CA . THR A 1 188 ? 6.952 -1.560 -18.179 1.00 86.00 188 THR A CA 1
ATOM 1515 C C . THR A 1 188 ? 6.877 -1.477 -19.701 1.00 86.00 188 THR A C 1
ATOM 1517 O O . THR A 1 188 ? 7.781 -1.960 -20.379 1.00 86.00 188 THR A O 1
ATOM 1520 N N . ASN A 1 189 ? 5.863 -0.801 -20.252 1.00 86.44 189 ASN A N 1
ATOM 1521 C CA . ASN A 1 189 ? 5.751 -0.606 -21.700 1.00 86.44 189 ASN A CA 1
ATOM 1522 C C . ASN A 1 189 ? 6.945 0.183 -22.259 1.00 86.44 189 ASN A C 1
ATOM 1524 O O . ASN A 1 189 ? 7.462 -0.168 -23.314 1.00 86.44 189 ASN A O 1
ATOM 1528 N N . ARG A 1 190 ? 7.445 1.196 -21.536 1.00 84.62 190 ARG A N 1
ATOM 1529 C CA . ARG A 1 190 ? 8.633 1.961 -21.959 1.00 84.62 190 ARG A CA 1
ATOM 1530 C C . ARG A 1 190 ? 9.894 1.100 -22.002 1.00 84.62 190 ARG A C 1
ATOM 1532 O O . ARG A 1 190 ? 10.707 1.263 -22.908 1.00 84.62 190 ARG A O 1
ATOM 1539 N N . ILE A 1 191 ? 10.053 0.184 -21.049 1.00 79.62 191 ILE A N 1
ATOM 1540 C CA . ILE A 1 191 ? 11.181 -0.756 -21.039 1.00 79.62 191 ILE A CA 1
ATOM 1541 C C . ILE A 1 191 ? 11.072 -1.752 -22.198 1.00 79.62 191 ILE A C 1
ATOM 1543 O O . ILE A 1 191 ? 12.077 -2.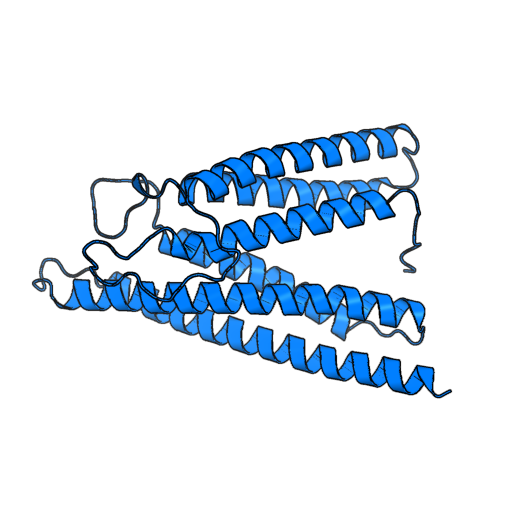027 -22.852 1.00 79.62 191 ILE A O 1
ATOM 1547 N N . VAL A 1 192 ? 9.868 -2.253 -22.491 1.00 83.00 192 VAL A N 1
ATOM 1548 C CA . VAL A 1 192 ? 9.632 -3.132 -23.648 1.00 83.00 192 VAL A CA 1
ATOM 1549 C C . VAL A 1 192 ? 9.959 -2.413 -24.956 1.00 83.00 192 VAL A C 1
ATOM 1551 O O . VAL A 1 192 ? 10.748 -2.934 -25.737 1.00 83.00 192 VAL A O 1
ATOM 1554 N N . GLU A 1 193 ? 9.449 -1.196 -25.163 1.00 83.44 193 GLU A N 1
ATOM 1555 C CA . GLU A 1 193 ? 9.747 -0.385 -26.356 1.00 83.44 193 GLU A CA 1
ATOM 1556 C C . GLU A 1 193 ? 11.262 -0.157 -26.526 1.00 83.44 193 GLU A C 1
ATOM 1558 O O . GLU A 1 193 ? 11.804 -0.277 -27.627 1.00 83.44 193 GLU A O 1
ATOM 1563 N N . ALA A 1 194 ? 11.972 0.140 -25.431 1.00 78.25 194 ALA A N 1
ATOM 1564 C CA . ALA A 1 194 ? 13.422 0.311 -25.457 1.00 78.25 194 ALA A CA 1
ATOM 1565 C C . ALA A 1 194 ? 14.157 -0.991 -25.818 1.00 78.25 194 ALA A C 1
ATOM 1567 O O . ALA A 1 194 ? 15.142 -0.956 -26.557 1.00 78.25 194 ALA A O 1
ATOM 1568 N N . ASN A 1 195 ? 13.676 -2.134 -25.325 1.00 81.19 195 ASN A N 1
ATOM 1569 C CA . ASN A 1 195 ? 14.226 -3.452 -25.626 1.00 81.19 195 ASN A CA 1
ATOM 1570 C C . ASN A 1 195 ? 13.983 -3.870 -27.082 1.00 81.19 195 ASN A C 1
ATOM 1572 O O . ASN A 1 195 ? 14.880 -4.411 -27.723 1.00 81.19 195 ASN A O 1
ATOM 1576 N N . GLU A 1 196 ? 12.807 -3.577 -27.636 1.00 83.94 196 GLU A N 1
ATOM 1577 C CA . GLU A 1 196 ? 12.477 -3.859 -29.038 1.00 83.94 196 GLU A CA 1
ATOM 1578 C C . GLU A 1 196 ? 13.402 -3.126 -30.019 1.00 83.94 196 GLU A C 1
ATOM 1580 O O . GLU A 1 196 ? 13.709 -3.658 -31.089 1.00 83.94 196 GLU A O 1
ATOM 1585 N N . ALA A 1 197 ? 13.895 -1.943 -29.638 1.00 83.94 197 ALA A N 1
ATOM 1586 C CA . ALA A 1 197 ? 14.841 -1.155 -30.425 1.00 83.94 197 ALA A CA 1
ATOM 1587 C C . ALA A 1 197 ? 16.284 -1.708 -30.416 1.00 83.94 197 ALA A C 1
ATOM 1589 O O . ALA A 1 197 ? 17.130 -1.222 -31.175 1.00 83.94 197 ALA A O 1
ATOM 1590 N N . LEU A 1 198 ? 16.598 -2.698 -29.571 1.00 79.69 198 LEU A N 1
ATOM 1591 C CA . LEU A 1 198 ? 17.921 -3.324 -29.514 1.00 79.69 198 LEU A CA 1
ATOM 1592 C C . LEU A 1 198 ? 18.114 -4.363 -30.638 1.00 79.69 198 LEU A C 1
ATOM 1594 O O . LEU A 1 198 ? 17.149 -4.960 -31.115 1.00 79.69 198 LEU A O 1
ATOM 1598 N N . PRO A 1 199 ? 19.367 -4.649 -31.045 1.00 85.62 199 PRO A N 1
ATOM 1599 C CA . PRO A 1 199 ? 19.666 -5.798 -31.901 1.00 85.62 199 PRO A CA 1
ATOM 1600 C C . PRO A 1 199 ? 19.200 -7.112 -31.259 1.00 85.62 199 PRO A C 1
ATOM 1602 O O . PRO A 1 199 ? 19.336 -7.267 -30.048 1.00 85.62 199 PRO A O 1
ATOM 1605 N N . ASP A 1 200 ? 18.755 -8.089 -32.057 1.00 86.00 200 ASP A N 1
ATOM 1606 C CA . ASP A 1 200 ? 18.187 -9.355 -31.551 1.00 86.00 200 ASP A CA 1
ATOM 1607 C C . ASP A 1 200 ? 19.097 -10.106 -30.566 1.00 86.00 200 ASP A C 1
ATOM 1609 O O . ASP A 1 200 ? 18.612 -10.715 -29.618 1.00 86.00 200 ASP A O 1
ATOM 1613 N N . SER A 1 201 ? 20.420 -10.019 -30.737 1.00 84.81 201 SER A N 1
ATOM 1614 C CA . SER A 1 201 ? 21.406 -10.633 -29.833 1.00 84.81 201 SER A CA 1
ATOM 1615 C C . SER A 1 201 ? 21.491 -9.985 -28.446 1.00 84.81 201 SER A C 1
ATOM 1617 O O . SER A 1 201 ? 22.168 -10.516 -27.568 1.00 84.81 201 SER A O 1
ATOM 1619 N N . LYS A 1 202 ? 20.845 -8.832 -28.255 1.00 76.88 202 LYS A N 1
ATOM 1620 C CA . LYS A 1 202 ? 20.810 -8.056 -27.009 1.00 76.88 202 LYS A CA 1
ATOM 1621 C C . LYS A 1 202 ? 19.402 -7.907 -26.431 1.00 76.88 202 LYS A C 1
ATOM 1623 O O . LYS A 1 202 ? 19.266 -7.260 -25.397 1.00 76.88 202 LYS A O 1
ATOM 1628 N N . LYS A 1 203 ? 18.379 -8.465 -27.085 1.00 80.81 203 LYS A N 1
ATOM 1629 C CA . LYS A 1 203 ? 17.002 -8.413 -26.592 1.00 80.81 203 LYS A CA 1
ATOM 1630 C C . LYS A 1 203 ? 16.833 -9.307 -25.371 1.00 80.81 203 LYS A C 1
ATOM 1632 O O . LYS A 1 203 ? 17.231 -10.471 -25.380 1.00 80.81 203 LYS A O 1
ATOM 1637 N N . ASP A 1 204 ? 16.182 -8.769 -24.351 1.00 78.75 204 ASP A N 1
ATOM 1638 C CA . ASP A 1 204 ? 15.695 -9.518 -23.204 1.00 78.75 204 ASP A CA 1
ATOM 1639 C C . ASP A 1 204 ? 14.223 -9.894 -23.422 1.00 78.75 204 ASP A C 1
ATOM 1641 O O . ASP A 1 204 ? 13.316 -9.072 -23.283 1.00 78.75 204 ASP A O 1
ATOM 1645 N N . TYR A 1 205 ? 13.982 -11.152 -23.786 1.00 76.94 205 TYR A N 1
ATOM 1646 C CA . TYR A 1 205 ? 12.634 -11.672 -24.030 1.00 76.94 205 TYR A CA 1
ATOM 1647 C C . TYR A 1 205 ? 11.824 -11.882 -22.740 1.00 76.94 205 TYR A C 1
ATOM 1649 O O . TYR A 1 205 ? 10.617 -12.115 -22.802 1.00 76.94 205 TYR A O 1
ATOM 1657 N N . THR A 1 206 ? 12.438 -11.771 -21.557 1.00 77.31 206 THR A N 1
ATOM 1658 C CA . THR A 1 206 ? 11.695 -11.858 -20.290 1.00 77.31 206 THR A CA 1
ATOM 1659 C C . THR A 1 206 ? 10.808 -10.632 -20.056 1.00 77.31 206 THR A C 1
ATOM 1661 O O . THR A 1 206 ? 9.801 -10.727 -19.354 1.00 77.31 206 THR A O 1
ATOM 1664 N N . LEU A 1 207 ? 11.107 -9.503 -20.708 1.00 75.12 207 LEU A N 1
ATOM 1665 C CA . LEU A 1 207 ? 10.343 -8.262 -20.583 1.00 75.12 207 LEU A CA 1
ATOM 1666 C C . LEU A 1 207 ? 8.909 -8.379 -21.113 1.00 75.12 207 LEU A C 1
ATOM 1668 O O . LEU A 1 207 ? 8.000 -7.786 -20.534 1.00 75.12 207 LEU A O 1
ATOM 1672 N N . GLU A 1 208 ? 8.668 -9.189 -22.147 1.00 77.69 208 GLU A N 1
ATOM 1673 C CA . GLU A 1 208 ? 7.312 -9.452 -22.649 1.00 77.69 208 GLU A CA 1
ATOM 1674 C C . GLU A 1 208 ? 6.457 -10.201 -21.617 1.00 77.69 208 GLU A C 1
ATOM 1676 O O . GLU A 1 208 ? 5.280 -9.879 -21.425 1.00 77.69 208 GLU A O 1
ATOM 1681 N N . LEU A 1 209 ? 7.058 -11.158 -20.898 1.00 79.25 209 LEU A N 1
ATOM 1682 C CA . LEU A 1 209 ? 6.389 -11.880 -19.812 1.00 79.25 209 LEU A CA 1
ATOM 1683 C C . LEU A 1 209 ? 6.033 -10.930 -18.668 1.00 79.25 209 LEU A C 1
ATOM 1685 O O . LEU A 1 209 ? 4.906 -10.955 -18.170 1.00 79.25 209 LEU A O 1
ATOM 1689 N N . VAL A 1 210 ? 6.968 -10.059 -18.284 1.00 78.50 210 VAL A N 1
ATOM 1690 C CA . VAL A 1 210 ? 6.743 -9.061 -17.232 1.00 78.50 210 VAL A CA 1
ATOM 1691 C C . VAL A 1 210 ? 5.657 -8.058 -17.644 1.00 78.50 210 VAL A C 1
ATOM 1693 O O . VAL A 1 210 ? 4.778 -7.746 -16.841 1.00 78.50 210 VAL A O 1
ATOM 1696 N N . ALA A 1 211 ? 5.638 -7.618 -18.903 1.00 81.25 211 ALA A N 1
ATOM 1697 C CA . ALA A 1 211 ? 4.585 -6.753 -19.436 1.00 81.25 211 ALA A CA 1
ATOM 1698 C C . ALA A 1 211 ? 3.209 -7.427 -19.452 1.00 81.25 211 ALA A C 1
ATOM 1700 O O . ALA A 1 211 ? 2.199 -6.784 -19.151 1.00 81.25 211 ALA A O 1
ATOM 1701 N N . GLY A 1 212 ? 3.157 -8.721 -19.778 1.00 83.62 212 GLY A N 1
ATOM 1702 C CA . GLY A 1 212 ? 1.942 -9.525 -19.659 1.00 83.62 212 GLY A CA 1
ATOM 1703 C C . GLY A 1 212 ? 1.452 -9.604 -18.212 1.00 83.62 212 GLY A C 1
ATOM 1704 O O . GLY A 1 212 ? 0.273 -9.384 -17.945 1.00 83.62 212 GLY A O 1
ATOM 1705 N N . TRP A 1 213 ? 2.358 -9.841 -17.262 1.00 84.56 213 TRP A N 1
ATOM 1706 C CA . TRP A 1 213 ? 2.029 -9.872 -15.835 1.00 84.56 213 TRP A CA 1
ATOM 1707 C C . TRP A 1 213 ? 1.509 -8.535 -15.316 1.00 84.56 213 TRP A C 1
ATOM 1709 O O . TRP A 1 213 ? 0.520 -8.525 -14.587 1.00 84.56 213 TRP A O 1
ATOM 1719 N N . MET A 1 214 ? 2.126 -7.416 -15.705 1.00 87.00 214 MET A N 1
ATOM 1720 C CA . MET A 1 214 ? 1.671 -6.104 -15.246 1.00 87.00 214 MET A CA 1
ATOM 1721 C C . MET A 1 214 ? 0.310 -5.705 -15.810 1.00 87.00 214 MET A C 1
ATOM 1723 O O . MET A 1 214 ? -0.436 -5.020 -15.117 1.00 87.00 214 MET A O 1
ATOM 1727 N N . ARG A 1 215 ? -0.048 -6.154 -17.020 1.00 87.69 215 ARG A N 1
ATOM 1728 C CA . ARG A 1 215 ? -1.416 -5.992 -17.542 1.00 87.69 215 ARG A CA 1
ATOM 1729 C C . ARG A 1 215 ? -2.436 -6.732 -16.685 1.00 87.69 215 ARG A C 1
ATOM 1731 O O . ARG A 1 215 ? -3.383 -6.115 -16.219 1.00 87.69 215 ARG A O 1
ATOM 1738 N N . THR A 1 216 ? -2.187 -8.010 -16.407 1.00 89.69 216 THR A N 1
ATOM 1739 C CA . THR A 1 216 ? -3.064 -8.811 -15.541 1.00 89.69 216 THR A CA 1
ATOM 1740 C C . THR A 1 216 ? -3.218 -8.189 -14.154 1.00 89.69 216 THR A C 1
ATOM 1742 O O . THR A 1 216 ? -4.311 -8.192 -13.596 1.00 89.69 216 THR A O 1
ATOM 1745 N N . GLU A 1 217 ? -2.138 -7.657 -13.580 1.00 87.56 217 GLU A N 1
ATOM 1746 C CA . GLU A 1 217 ? -2.202 -7.027 -12.261 1.00 87.56 217 GLU A CA 1
ATOM 1747 C C . GLU A 1 217 ? -2.989 -5.710 -12.289 1.00 87.56 217 GLU A C 1
ATOM 1749 O O . GLU A 1 217 ? -3.806 -5.478 -11.403 1.00 87.56 217 GLU A O 1
ATOM 1754 N N . LEU A 1 218 ? -2.821 -4.892 -13.334 1.00 90.19 218 LEU A N 1
ATOM 1755 C CA . LEU A 1 218 ? -3.619 -3.680 -13.536 1.00 90.19 218 LEU A CA 1
ATOM 1756 C C . LEU A 1 218 ? -5.118 -3.997 -13.637 1.00 90.19 218 LEU A C 1
ATOM 1758 O O . LEU A 1 218 ? -5.924 -3.333 -12.987 1.00 90.19 218 LEU A O 1
ATOM 1762 N N . ASP A 1 219 ? -5.490 -5.025 -14.401 1.00 92.19 219 ASP A N 1
ATOM 1763 C CA . ASP A 1 219 ? -6.890 -5.443 -14.530 1.00 92.19 219 ASP A CA 1
ATOM 1764 C C . ASP A 1 219 ? -7.458 -5.895 -13.174 1.00 92.19 219 ASP A C 1
ATOM 1766 O O . ASP A 1 219 ? -8.535 -5.461 -12.772 1.00 92.19 219 ASP A O 1
ATOM 1770 N N . ARG A 1 220 ? -6.694 -6.678 -12.399 1.00 92.00 220 ARG A N 1
ATOM 1771 C CA . ARG A 1 220 ? -7.111 -7.123 -11.057 1.00 92.00 220 ARG A CA 1
ATOM 1772 C C . ARG A 1 220 ? -7.304 -5.979 -10.067 1.00 92.00 220 ARG A C 1
ATOM 1774 O O . ARG A 1 220 ? -8.188 -6.080 -9.214 1.00 92.00 220 ARG A O 1
ATOM 1781 N N . VAL A 1 221 ? -6.456 -4.952 -10.124 1.00 91.75 221 VAL A N 1
ATOM 1782 C CA . VAL A 1 221 ? -6.576 -3.765 -9.267 1.00 91.75 221 VAL A CA 1
ATOM 1783 C C . VAL A 1 221 ? -7.795 -2.943 -9.675 1.00 91.75 221 VAL A C 1
ATOM 1785 O O . VAL A 1 221 ? -8.571 -2.552 -8.808 1.00 91.75 221 VAL A O 1
ATOM 1788 N N . LYS A 1 222 ? -8.018 -2.762 -10.981 1.00 92.06 222 LYS A N 1
ATOM 1789 C CA . LYS A 1 222 ? -9.204 -2.084 -11.512 1.00 92.06 222 LYS A CA 1
ATOM 1790 C C . LYS A 1 222 ? -10.504 -2.779 -11.095 1.00 92.06 222 LYS A C 1
ATOM 1792 O O . LYS A 1 222 ? -11.441 -2.113 -10.663 1.00 92.06 222 LYS A O 1
ATOM 1797 N N . ASP A 1 223 ? -10.555 -4.105 -11.198 1.00 93.31 223 ASP A N 1
ATOM 1798 C CA . ASP A 1 223 ? -11.721 -4.886 -10.774 1.00 93.31 223 ASP A CA 1
ATOM 1799 C C . ASP A 1 223 ? -11.962 -4.751 -9.265 1.00 93.31 223 ASP A C 1
ATOM 1801 O O . ASP A 1 223 ? -13.098 -4.599 -8.821 1.00 93.31 223 ASP A O 1
ATOM 1805 N N . HIS A 1 224 ? -10.892 -4.769 -8.464 1.00 93.38 224 HIS A N 1
ATOM 1806 C CA . HIS A 1 224 ? -10.999 -4.591 -7.019 1.00 93.38 224 HIS A CA 1
ATOM 1807 C C . HIS A 1 224 ? -11.504 -3.195 -6.642 1.00 93.38 224 HIS A C 1
ATOM 1809 O O . HIS A 1 224 ? -12.423 -3.095 -5.836 1.00 93.38 224 HIS A O 1
ATOM 1815 N N . GLU A 1 225 ? -10.976 -2.136 -7.259 1.00 92.81 225 GLU A N 1
ATOM 1816 C CA . GLU A 1 225 ? -11.457 -0.763 -7.069 1.00 92.81 225 GLU A CA 1
ATOM 1817 C C . GLU A 1 225 ? -12.963 -0.655 -7.356 1.00 92.81 225 GLU A C 1
ATOM 1819 O O . GLU A 1 225 ? -13.716 -0.126 -6.536 1.00 92.81 225 GLU A O 1
ATOM 1824 N N . GLN A 1 226 ? -13.424 -1.230 -8.472 1.00 93.31 226 GLN A N 1
ATOM 1825 C CA . GLN A 1 226 ? -14.846 -1.255 -8.811 1.00 93.31 226 GLN A CA 1
ATOM 1826 C C . GLN A 1 226 ? -15.678 -2.018 -7.770 1.00 93.31 226 GLN A C 1
ATOM 1828 O O . GLN A 1 226 ? -16.756 -1.557 -7.391 1.00 93.31 226 GLN A O 1
ATOM 1833 N N . ASN A 1 227 ? -15.186 -3.160 -7.284 1.00 92.12 227 ASN A N 1
ATOM 1834 C CA . ASN A 1 227 ? -15.868 -3.930 -6.245 1.00 92.12 227 ASN A CA 1
ATOM 1835 C C . ASN A 1 227 ? -15.986 -3.135 -4.939 1.00 92.12 227 ASN A C 1
ATOM 1837 O O . ASN A 1 227 ? -17.064 -3.114 -4.350 1.00 92.12 227 ASN A O 1
ATOM 1841 N N . CYS A 1 228 ? -14.936 -2.422 -4.525 1.00 91.88 228 CYS A N 1
ATOM 1842 C CA . CYS A 1 228 ? -14.980 -1.559 -3.344 1.00 91.88 228 CYS A CA 1
ATOM 1843 C C . CYS A 1 228 ? -16.063 -0.477 -3.475 1.00 91.88 228 CYS A C 1
ATOM 1845 O O . CYS A 1 228 ? -16.822 -0.254 -2.532 1.00 91.88 228 CYS A O 1
ATOM 1847 N N . PHE A 1 229 ? -16.182 0.161 -4.646 1.00 90.94 229 PHE A N 1
ATOM 1848 C CA . PHE A 1 229 ? -17.238 1.148 -4.897 1.00 90.94 229 PHE A CA 1
ATOM 1849 C C . PHE A 1 229 ? -18.643 0.543 -4.849 1.00 90.94 229 PHE A C 1
ATOM 1851 O O . PHE A 1 229 ? -19.545 1.154 -4.274 1.00 90.94 229 PHE A O 1
ATOM 1858 N N . ASN A 1 230 ? -18.831 -0.652 -5.412 1.00 91.31 230 ASN A N 1
ATOM 1859 C CA . ASN A 1 230 ? -20.125 -1.334 -5.394 1.00 91.31 230 ASN A CA 1
ATOM 1860 C C . ASN A 1 230 ? -20.554 -1.659 -3.955 1.00 91.31 230 ASN A C 1
ATOM 1862 O O . ASN A 1 230 ? -21.639 -1.265 -3.535 1.00 91.31 230 ASN A O 1
ATOM 1866 N N . VAL A 1 231 ? -19.667 -2.287 -3.175 1.00 90.00 231 VAL A N 1
ATOM 1867 C CA . VAL A 1 231 ? -19.932 -2.629 -1.767 1.00 90.00 231 VAL A CA 1
ATOM 1868 C C . VAL A 1 231 ? -20.188 -1.372 -0.939 1.00 90.00 231 VAL A C 1
ATOM 1870 O O . VAL A 1 231 ? -21.056 -1.369 -0.067 1.00 90.00 231 VAL A O 1
ATOM 1873 N N . LYS A 1 232 ? -19.484 -0.273 -1.237 1.00 88.94 232 LYS A N 1
ATOM 1874 C CA . LYS A 1 232 ? -19.694 1.003 -0.548 1.00 88.94 232 LYS A CA 1
ATOM 1875 C C . LYS A 1 232 ? -21.088 1.547 -0.807 1.00 88.94 232 LYS A C 1
ATOM 1877 O O . LYS A 1 232 ? -21.791 1.874 0.143 1.00 88.94 232 LYS A O 1
ATOM 1882 N N . SER A 1 233 ? -21.502 1.572 -2.070 1.00 88.81 233 SER A N 1
ATOM 1883 C CA . SER A 1 233 ? -22.846 2.010 -2.441 1.00 88.81 233 SER A CA 1
ATOM 1884 C C . SER A 1 233 ? -23.933 1.157 -1.777 1.00 88.81 233 SER A C 1
ATOM 1886 O O . SER A 1 233 ? -24.963 1.694 -1.375 1.00 88.81 233 SER A O 1
ATOM 1888 N N . GLU A 1 234 ? -23.723 -0.156 -1.654 1.00 88.75 234 GLU A N 1
ATOM 1889 C CA . GLU A 1 234 ? -24.666 -1.062 -0.989 1.00 88.75 234 GLU A CA 1
ATOM 1890 C C . GLU A 1 234 ? -24.763 -0.799 0.521 1.00 88.75 234 GLU A C 1
ATOM 1892 O O . GLU A 1 234 ? -25.865 -0.744 1.071 1.00 88.75 234 GLU A O 1
ATOM 1897 N N . LEU A 1 235 ? -23.628 -0.613 1.201 1.00 85.88 235 LEU A N 1
ATOM 1898 C CA . LEU A 1 235 ? -23.599 -0.334 2.640 1.00 85.88 235 LEU A CA 1
ATOM 1899 C C . LEU A 1 235 ? -24.158 1.047 2.988 1.00 85.88 235 LEU A C 1
ATOM 1901 O O . LEU A 1 235 ? -24.908 1.170 3.957 1.00 85.88 235 LEU A O 1
ATOM 1905 N N . GLU A 1 236 ? -23.855 2.070 2.190 1.00 85.81 236 GLU A N 1
ATOM 1906 C CA . GLU A 1 236 ? -24.438 3.406 2.354 1.00 85.81 236 GLU A CA 1
AT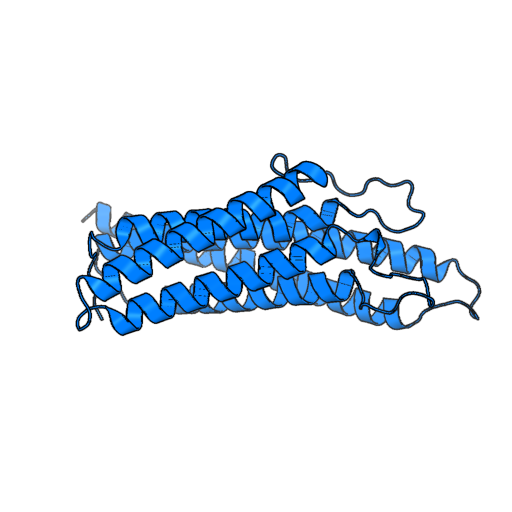OM 1907 C C . GLU A 1 236 ? -25.962 3.379 2.164 1.00 85.81 236 GLU A C 1
ATOM 1909 O O . GLU A 1 236 ? -26.679 4.021 2.932 1.00 85.81 236 GLU A O 1
ATOM 1914 N N . GLY A 1 237 ? -26.466 2.579 1.215 1.00 84.62 237 GLY A N 1
ATOM 1915 C CA . GLY A 1 237 ? -27.903 2.346 1.041 1.00 84.62 237 GLY A CA 1
ATOM 1916 C C . GLY A 1 237 ? -28.556 1.753 2.293 1.00 84.62 237 GLY A C 1
ATOM 1917 O O . GLY A 1 237 ? -29.528 2.309 2.802 1.00 84.62 237 GLY A O 1
ATOM 1918 N N . LYS A 1 238 ? -27.968 0.690 2.858 1.00 84.31 238 LYS A N 1
ATOM 1919 C CA . LYS A 1 238 ? -28.452 0.066 4.107 1.00 84.31 238 LYS A CA 1
ATOM 1920 C C . LYS A 1 238 ? -28.432 1.030 5.298 1.00 84.31 238 LYS A C 1
ATOM 1922 O O . LYS A 1 238 ? -29.316 0.983 6.153 1.00 84.31 238 LYS A O 1
ATOM 1927 N N . LEU A 1 239 ? -27.414 1.889 5.384 1.00 81.56 239 LEU A N 1
ATOM 1928 C CA . LEU A 1 239 ? -27.302 2.887 6.449 1.00 81.56 239 LEU A CA 1
ATOM 1929 C C . LEU A 1 239 ? -28.374 3.980 6.314 1.00 81.56 239 LEU A C 1
ATOM 1931 O O . LEU A 1 239 ? -28.939 4.416 7.320 1.00 81.56 239 LEU A O 1
ATOM 1935 N N . PHE A 1 240 ? -28.659 4.407 5.083 1.00 80.38 240 PHE A N 1
ATOM 1936 C CA . PHE A 1 240 ? -29.688 5.399 4.790 1.00 80.38 240 PHE A CA 1
ATOM 1937 C C . PHE A 1 240 ? -31.085 4.891 5.165 1.00 80.38 240 PHE A C 1
ATOM 1939 O O . PHE A 1 240 ? -31.782 5.570 5.915 1.00 80.38 240 PHE A O 1
ATOM 1946 N N . GLU A 1 241 ? -31.445 3.669 4.753 1.00 81.62 241 GLU A N 1
ATOM 1947 C CA . GLU A 1 241 ? -32.737 3.038 5.077 1.00 81.62 241 GLU A CA 1
ATOM 1948 C C . GLU A 1 241 ? -33.013 3.002 6.590 1.00 81.62 241 GLU A C 1
ATOM 1950 O O . GLU A 1 241 ? -34.125 3.270 7.029 1.00 81.62 241 GLU A O 1
ATOM 1955 N N . LYS A 1 242 ? -31.983 2.760 7.410 1.00 71.44 242 LYS A N 1
ATOM 1956 C CA . LYS A 1 242 ? -32.099 2.746 8.879 1.00 71.44 242 LYS A CA 1
ATOM 1957 C C . LYS A 1 242 ? -32.186 4.115 9.539 1.00 71.44 242 LYS A C 1
ATOM 1959 O O . LYS A 1 242 ? -32.520 4.193 10.714 1.00 71.44 242 LYS A O 1
ATOM 1964 N N . THR A 1 243 ? -31.816 5.179 8.835 1.00 66.81 243 THR A N 1
ATOM 1965 C CA . THR A 1 243 ? -31.887 6.543 9.377 1.00 66.81 243 THR A CA 1
ATOM 1966 C C . THR A 1 243 ? -33.295 7.135 9.206 1.00 66.81 243 THR A C 1
ATOM 1968 O O . THR A 1 243 ? -33.618 8.133 9.847 1.00 66.81 243 THR A O 1
ATOM 1971 N N . GLU A 1 244 ? -34.131 6.521 8.359 1.00 62.72 244 GLU A N 1
ATOM 1972 C CA . GLU A 1 244 ? -35.521 6.921 8.099 1.00 62.72 244 GLU A CA 1
ATOM 1973 C C . GLU A 1 244 ? -36.571 6.133 8.919 1.00 62.72 244 GLU A C 1
ATOM 1975 O O . GLU A 1 244 ? -37.741 6.525 8.915 1.00 62.72 244 GLU A O 1
ATOM 1980 N N . GLU A 1 245 ? -36.171 5.066 9.629 1.00 54.03 245 GLU A N 1
ATOM 1981 C CA . GLU A 1 245 ? -37.000 4.298 10.590 1.00 54.03 245 GLU A CA 1
ATOM 1982 C C . GLU A 1 245 ? -37.003 4.915 12.001 1.00 54.03 245 GLU A C 1
ATOM 1984 O O . GLU A 1 245 ? -38.094 4.938 12.624 1.00 54.03 245 GLU A O 1
#

Radius of gyration: 20.97 Å; chains: 1; bounding box: 64×28×65 Å

Foldseek 3Di:
DPPPPDVLCPVLVVLLLVLVVLLLLLLLQLLLQDAAPPDPDSADDGPPPRDHLVVSLVSLVVSLVSLVVSLVSLVVVCVVPVPPCVVVSVVSVVSSVVSNVSSVVSNVLSVCVQADDQDPPHDDYHSLVSSLVVLVVVLVVLVVLLVVLVPDDDPDLVVLVVSLVSLVSSLVSLVSSLSSLVRSLVRLVVSQVVLVPDDPVRHDPVSVVSNVSSVVSNVSSVVSSVSSVVSSVVSVVSSVVVVVD

Secondary structure (DSSP, 8-state):
------HHHHHHHHHHHHHHHHHHHHHHHGGGG-PPTT-----SPPPTTPPPHHHHHHHHHHHHHHHHHHHHHHHHHHHH-TTTSHHHHHHHHHHHHHHHHHHHHHHHHHTGGGSBSS-TT--S-BHHHHHHHHHHHHHHHHHHHHHHHHH-----HHHHHHHHHHHHHHHHHHHHHHHHHHHHHHHHHHHHHHHHTS-GGG--THHHHHHHHHHHHHHHHHHHHHHHHHHHHHHHHHHHHHH--

Organism: Bursaphelenchus xylophilus (NCBI:txid6326)

pLDDT: mean 82.05, std 12.79, range [30.62, 96.06]